Protein AF-A0A7S3NNI2-F1 (afdb_monomer)

Organism: NCBI:txid44058

Sequence (192 aa):
KNKKKRTTYVKIMLIMRTLFALHLLFVGAKGLSIQGRNYHSGRRVFLEKGLTVGALILALPANAETNYKELYRMATFAQKSRRYAPGELRAPADFEQGMDSRFVGRYTDPNHPDGYRTISLSEKQFGNFRQATIKGNDGNGAPDFELPALVFYDQITVDFSAKGGPPNLTGFFSGNAIRWPDGNKWPQVTSS

Structure (mmCIF, N/CA/C/O backbone):
data_AF-A0A7S3NNI2-F1
#
_entry.id   AF-A0A7S3NNI2-F1
#
loop_
_atom_site.group_PDB
_atom_site.id
_atom_site.type_symbol
_atom_site.label_atom_id
_atom_site.label_alt_id
_atom_site.label_comp_id
_atom_site.label_asym_id
_atom_site.label_entity_id
_atom_site.label_seq_id
_atom_site.pdbx_PDB_ins_code
_atom_site.Cartn_x
_atom_site.Cartn_y
_atom_site.Cartn_z
_atom_site.occupancy
_atom_site.B_iso_or_equiv
_atom_site.auth_seq_id
_atom_site.auth_comp_id
_atom_site.auth_asym_id
_atom_site.auth_atom_id
_atom_site.pdbx_PDB_model_num
ATOM 1 N N . LYS A 1 1 ? 18.969 17.806 24.215 1.00 51.25 1 LYS A N 1
ATOM 2 C CA . LYS A 1 1 ? 19.889 18.693 23.442 1.00 51.25 1 LYS A CA 1
ATOM 3 C C . LYS A 1 1 ? 19.623 18.741 21.917 1.00 51.25 1 LYS A C 1
ATOM 5 O O . LYS A 1 1 ? 20.058 19.698 21.290 1.00 51.25 1 LYS A O 1
ATOM 10 N N . ASN A 1 2 ? 18.873 17.796 21.317 1.00 54.31 2 ASN A N 1
ATOM 11 C CA . ASN A 1 2 ? 18.700 17.696 19.849 1.00 54.31 2 ASN A CA 1
ATOM 12 C C . ASN A 1 2 ? 17.540 18.502 19.218 1.00 54.31 2 ASN A C 1
ATOM 14 O O . ASN A 1 2 ? 17.604 18.821 18.034 1.00 54.31 2 ASN A O 1
ATOM 18 N N . LYS A 1 3 ? 16.504 18.895 19.978 1.00 45.16 3 LYS A N 1
ATOM 19 C CA . LYS A 1 3 ? 15.375 19.681 19.429 1.00 45.16 3 LYS A CA 1
ATOM 20 C C . LYS A 1 3 ? 15.775 21.111 19.029 1.00 45.16 3 LYS A C 1
ATOM 22 O O . LYS A 1 3 ? 15.435 21.542 17.936 1.00 45.16 3 LYS A O 1
ATOM 27 N N . LYS A 1 4 ? 16.576 21.807 19.853 1.00 48.62 4 LYS A N 1
ATOM 28 C CA . LYS A 1 4 ? 17.040 23.180 19.556 1.00 48.62 4 LYS A CA 1
ATOM 29 C C . LYS A 1 4 ? 17.898 23.259 18.285 1.00 48.62 4 LYS A C 1
ATOM 31 O O . LYS A 1 4 ? 17.732 24.195 17.516 1.00 48.62 4 LYS A O 1
ATOM 36 N N . LY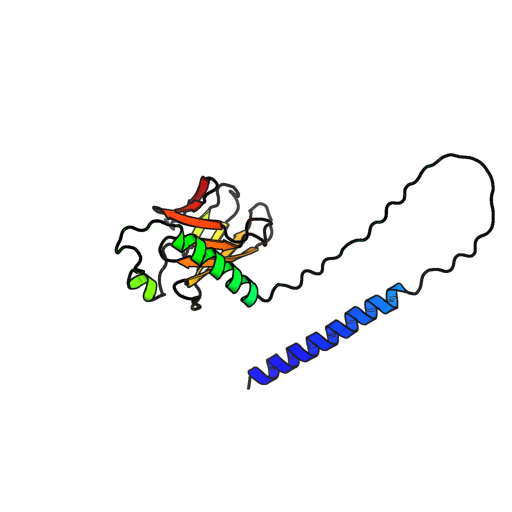S A 1 5 ? 18.755 22.259 18.023 1.00 47.91 5 LYS A N 1
ATOM 37 C CA . LYS A 1 5 ? 19.592 22.224 16.810 1.00 47.91 5 LYS A CA 1
ATOM 38 C C . LYS A 1 5 ? 18.743 22.107 15.538 1.00 47.91 5 LYS A C 1
ATOM 40 O O . LYS A 1 5 ? 18.953 22.882 14.613 1.00 47.91 5 LYS A O 1
ATOM 45 N N . ARG A 1 6 ? 17.733 21.223 15.511 1.00 51.53 6 ARG A N 1
ATOM 46 C CA . ARG A 1 6 ? 16.813 21.093 14.361 1.00 51.53 6 ARG A CA 1
ATOM 47 C C . ARG A 1 6 ? 16.074 22.397 14.050 1.00 51.53 6 ARG A C 1
ATOM 49 O O . ARG A 1 6 ? 16.005 22.780 12.889 1.00 51.53 6 ARG A O 1
ATOM 56 N N . THR A 1 7 ? 15.583 23.111 15.062 1.00 55.09 7 THR A N 1
ATOM 57 C CA . THR A 1 7 ? 14.877 24.388 14.853 1.00 55.09 7 THR A CA 1
ATOM 58 C C . THR A 1 7 ? 15.787 25.462 14.251 1.00 55.09 7 THR A C 1
ATOM 60 O O . THR A 1 7 ? 15.354 26.212 13.378 1.00 55.09 7 THR A O 1
ATOM 63 N N . THR A 1 8 ? 17.054 25.516 14.667 1.00 60.97 8 THR A N 1
ATOM 64 C CA . THR A 1 8 ? 18.035 26.460 14.114 1.00 60.97 8 THR A CA 1
ATOM 65 C C . THR A 1 8 ? 18.378 26.140 12.658 1.00 60.97 8 THR A C 1
ATOM 67 O O . THR A 1 8 ? 18.376 27.046 11.831 1.00 60.97 8 THR A O 1
ATOM 70 N N . TYR A 1 9 ? 18.578 24.863 12.310 1.00 54.19 9 TYR A N 1
ATOM 71 C CA . TYR A 1 9 ? 18.828 24.452 10.921 1.00 54.19 9 TYR A CA 1
ATOM 72 C C . TYR A 1 9 ? 17.647 24.764 9.992 1.00 54.19 9 TYR A C 1
ATOM 74 O O . TYR A 1 9 ? 17.854 25.261 8.888 1.00 54.19 9 TYR A O 1
ATOM 82 N N . VAL A 1 10 ? 16.409 24.547 10.451 1.00 59.84 10 VAL A N 1
ATOM 83 C CA . VAL A 1 10 ? 15.202 24.878 9.673 1.00 59.84 10 VAL A CA 1
ATOM 84 C C . VAL A 1 10 ? 15.091 26.387 9.434 1.00 59.84 10 VAL A C 1
ATOM 86 O O . VAL A 1 10 ? 14.790 26.801 8.317 1.00 59.84 10 VAL A O 1
ATOM 89 N N . LYS A 1 11 ? 15.401 27.221 10.438 1.00 59.41 11 LYS A N 1
ATOM 90 C CA . LYS A 1 11 ? 15.405 28.686 10.280 1.00 59.41 11 LYS A CA 1
ATOM 91 C C . LYS A 1 11 ? 16.501 29.173 9.326 1.00 59.41 11 LYS A C 1
ATOM 93 O O . LYS A 1 11 ? 16.217 30.010 8.477 1.00 59.41 11 LYS A O 1
ATOM 98 N N . ILE A 1 12 ? 17.716 28.626 9.417 1.00 59.03 12 ILE A N 1
ATOM 99 C CA . ILE A 1 12 ? 18.827 28.983 8.517 1.00 59.03 12 ILE A CA 1
ATOM 100 C C . ILE A 1 12 ? 18.503 28.583 7.071 1.00 59.03 12 ILE A C 1
ATOM 102 O O . ILE A 1 12 ? 18.692 29.384 6.160 1.00 59.03 12 ILE A O 1
ATOM 106 N N . MET A 1 13 ? 17.939 27.391 6.849 1.00 60.19 13 MET A N 1
ATOM 107 C CA . MET A 1 13 ? 17.521 26.968 5.508 1.00 60.19 13 MET A CA 1
ATOM 108 C C . MET A 1 13 ? 16.384 27.824 4.936 1.00 60.19 13 MET A C 1
ATOM 110 O O . MET A 1 13 ? 16.338 28.034 3.727 1.00 60.19 13 MET A O 1
ATOM 114 N N . LEU A 1 14 ? 15.479 28.338 5.776 1.00 53.88 14 LEU A N 1
ATOM 115 C CA . LEU A 1 14 ? 14.408 29.235 5.336 1.00 53.88 14 LEU A CA 1
ATOM 116 C C . LEU A 1 14 ? 14.954 30.609 4.910 1.00 53.88 14 LEU A C 1
ATOM 118 O O . LEU A 1 14 ? 14.528 31.137 3.888 1.00 53.88 14 LEU A O 1
ATOM 122 N N . ILE A 1 15 ? 15.941 31.140 5.642 1.00 63.09 15 ILE A N 1
ATOM 123 C CA . ILE A 1 15 ? 16.613 32.412 5.321 1.00 63.09 15 ILE A CA 1
ATOM 124 C C . ILE A 1 15 ? 17.460 32.286 4.044 1.00 63.09 15 ILE A C 1
ATOM 126 O O . ILE A 1 15 ? 17.420 33.160 3.184 1.00 63.09 15 ILE A O 1
ATOM 130 N N . MET A 1 16 ? 18.184 31.178 3.863 1.00 57.47 16 MET A N 1
ATOM 131 C CA . MET A 1 16 ? 18.961 30.950 2.634 1.00 57.47 16 MET A CA 1
ATOM 132 C C . MET A 1 16 ? 18.052 30.794 1.400 1.00 57.47 16 MET A C 1
ATOM 134 O O . MET A 1 16 ? 18.422 31.207 0.303 1.00 57.47 16 MET A O 1
ATOM 138 N N . ARG A 1 17 ? 16.832 30.262 1.574 1.00 55.88 17 ARG A N 1
ATOM 139 C CA . ARG A 1 17 ? 15.829 30.115 0.504 1.00 55.88 17 ARG A CA 1
ATOM 140 C C . ARG A 1 17 ? 15.223 31.441 0.051 1.00 55.88 17 ARG A C 1
ATOM 142 O O . ARG A 1 17 ? 15.063 31.638 -1.152 1.00 55.88 17 ARG A O 1
ATOM 149 N N . THR A 1 18 ? 14.912 32.350 0.974 1.00 55.50 18 THR A N 1
ATOM 150 C CA . THR A 1 18 ? 14.427 33.690 0.608 1.00 55.50 18 THR A CA 1
ATOM 151 C C . THR A 1 18 ? 15.514 34.509 -0.075 1.00 55.50 18 THR A C 1
ATOM 153 O O . THR A 1 18 ? 15.231 35.182 -1.062 1.00 55.50 18 THR A O 1
ATOM 156 N N . LEU A 1 19 ? 16.767 34.392 0.372 1.00 56.59 19 LEU A N 1
ATOM 157 C CA . LEU A 1 19 ? 17.891 35.080 -0.265 1.00 56.59 19 LEU A CA 1
ATOM 158 C C . LEU A 1 19 ? 18.186 34.548 -1.679 1.00 56.59 19 LEU A C 1
ATOM 160 O O . LEU A 1 19 ? 18.455 35.342 -2.577 1.00 56.59 19 LEU A O 1
ATOM 164 N N . PHE A 1 20 ? 18.064 33.238 -1.917 1.00 54.81 20 PHE A N 1
ATOM 165 C CA . PHE A 1 20 ? 18.259 32.651 -3.250 1.00 54.81 20 PHE A CA 1
ATOM 166 C C . PHE A 1 20 ? 17.135 33.019 -4.235 1.00 54.81 20 PHE A C 1
ATOM 168 O O . PHE A 1 20 ? 17.408 33.370 -5.383 1.00 54.81 20 PHE A O 1
ATOM 175 N N . ALA A 1 21 ? 15.875 33.021 -3.784 1.00 51.06 21 ALA A N 1
ATOM 176 C CA . ALA A 1 21 ? 14.743 33.465 -4.602 1.00 51.06 21 ALA A CA 1
ATOM 177 C C . ALA A 1 21 ? 14.835 34.962 -4.957 1.00 51.06 21 ALA A C 1
ATOM 179 O O . ALA A 1 21 ? 14.535 35.353 -6.085 1.00 51.06 21 ALA A O 1
ATOM 180 N N . LEU A 1 22 ? 15.317 35.795 -4.027 1.00 48.53 22 LEU A N 1
ATOM 181 C CA . LEU A 1 22 ? 15.543 37.218 -4.279 1.00 48.53 22 LEU A CA 1
ATOM 182 C C . LEU A 1 22 ? 16.715 37.452 -5.251 1.00 48.53 22 LEU A C 1
ATOM 184 O O . LEU A 1 22 ? 16.651 38.357 -6.080 1.00 48.53 22 LEU A O 1
ATOM 188 N N . HIS A 1 23 ? 17.752 36.608 -5.211 1.00 47.25 23 HIS A N 1
ATOM 189 C CA . HIS A 1 23 ? 18.872 36.672 -6.156 1.00 47.25 23 HIS A CA 1
ATOM 190 C C . HIS A 1 23 ? 18.430 36.372 -7.599 1.00 47.25 23 HIS A C 1
ATOM 192 O O . HIS A 1 23 ? 18.838 37.071 -8.525 1.00 47.25 23 HIS A O 1
ATOM 198 N N . LEU A 1 24 ? 17.525 35.407 -7.797 1.00 46.94 24 LEU A N 1
ATOM 199 C CA . LEU A 1 24 ? 16.970 35.090 -9.120 1.00 46.94 24 LEU A CA 1
ATOM 200 C C . LEU A 1 24 ? 16.090 36.217 -9.687 1.00 46.94 24 LEU A C 1
ATOM 202 O O . LEU A 1 24 ? 16.115 36.458 -10.893 1.00 46.94 24 LEU A O 1
ATOM 206 N N . LEU A 1 25 ? 15.384 36.963 -8.830 1.00 50.94 25 LEU A N 1
ATOM 207 C CA . LEU A 1 25 ? 14.618 38.147 -9.243 1.00 50.94 25 LEU A CA 1
ATOM 208 C C . LEU A 1 25 ? 15.518 39.328 -9.651 1.00 50.94 25 LEU A C 1
ATOM 210 O O . LEU A 1 25 ? 15.141 40.103 -10.526 1.00 50.94 25 LEU A O 1
ATOM 214 N N . PHE A 1 26 ? 16.720 39.451 -9.076 1.00 46.56 26 PHE A N 1
ATOM 215 C CA . PHE A 1 26 ? 17.664 40.526 -9.415 1.00 46.56 26 PHE A CA 1
ATOM 216 C C . PHE A 1 26 ? 18.541 40.229 -10.641 1.00 46.56 26 PHE A C 1
ATOM 218 O O . PHE A 1 26 ? 18.916 41.157 -11.359 1.00 46.56 26 PHE A O 1
ATOM 225 N N . VAL A 1 27 ? 18.854 38.960 -10.923 1.00 52.38 27 VAL A N 1
ATOM 226 C CA . VAL A 1 27 ? 19.663 38.582 -12.100 1.00 52.38 27 VAL A CA 1
ATOM 227 C C . VAL A 1 27 ? 18.847 38.652 -13.405 1.00 52.38 27 VAL A C 1
ATOM 229 O O . VAL A 1 27 ? 19.414 38.912 -14.463 1.00 52.38 27 VAL A O 1
ATOM 232 N N . GLY A 1 28 ? 17.513 38.542 -13.343 1.00 44.72 28 GLY A N 1
ATOM 233 C CA . GLY A 1 28 ? 16.623 38.621 -14.512 1.00 44.72 28 GLY A CA 1
ATOM 234 C C . GLY A 1 28 ? 16.358 40.024 -15.086 1.00 44.72 28 GLY A C 1
ATOM 235 O O . GLY A 1 28 ? 15.709 40.131 -16.121 1.00 44.72 28 GLY A O 1
ATOM 236 N N . ALA A 1 29 ? 16.841 41.103 -14.457 1.00 46.09 29 ALA A N 1
ATOM 237 C CA . ALA A 1 29 ? 16.498 42.479 -14.848 1.00 46.09 29 ALA A CA 1
ATOM 238 C C . ALA A 1 29 ? 17.568 43.216 -15.683 1.00 46.09 29 ALA A C 1
ATOM 240 O O . ALA A 1 29 ? 17.391 44.388 -16.012 1.00 46.09 29 ALA A O 1
ATOM 241 N N . LYS A 1 30 ? 18.683 42.572 -16.052 1.00 49.44 30 LYS A N 1
ATOM 242 C CA . LYS A 1 30 ? 19.739 43.197 -16.871 1.00 49.44 30 LYS A CA 1
ATOM 243 C C . LYS A 1 30 ? 19.779 42.586 -18.265 1.00 49.44 30 LYS A C 1
ATOM 245 O O . LYS A 1 30 ? 20.603 41.723 -18.538 1.00 49.44 30 LYS A O 1
ATOM 250 N N . GLY A 1 31 ? 18.894 43.031 -19.154 1.00 47.28 31 GLY A N 1
ATOM 251 C CA . GLY A 1 31 ? 18.934 42.522 -20.523 1.00 47.28 31 GLY A CA 1
ATOM 252 C C . GLY A 1 31 ? 17.907 43.052 -21.510 1.00 47.28 31 GLY A C 1
ATOM 253 O O . GLY A 1 31 ? 17.501 42.282 -22.365 1.00 47.28 31 GLY A O 1
ATOM 254 N N . LEU A 1 32 ? 17.486 44.319 -21.452 1.00 39.97 32 LEU A N 1
ATOM 255 C CA . LEU A 1 32 ? 16.808 44.937 -22.598 1.00 39.97 32 LEU A CA 1
ATOM 256 C C . LEU A 1 32 ? 17.228 46.402 -22.765 1.00 39.97 32 LEU A C 1
ATOM 258 O O . LEU A 1 32 ? 16.682 47.307 -22.146 1.00 39.97 32 LEU A O 1
ATOM 262 N N . SER A 1 33 ? 18.202 46.623 -23.645 1.00 43.28 33 SER A N 1
ATOM 263 C CA . SER A 1 33 ? 18.374 47.886 -24.359 1.00 43.28 33 SER A CA 1
ATOM 264 C C . SER A 1 33 ? 18.638 47.538 -25.817 1.00 43.28 33 SER A C 1
ATOM 266 O O . SER A 1 33 ? 19.705 47.031 -26.152 1.00 43.28 33 SER A O 1
ATOM 268 N N . ILE A 1 34 ? 17.639 47.746 -26.675 1.00 42.25 34 ILE A N 1
ATOM 269 C CA . ILE A 1 34 ? 17.811 47.732 -28.128 1.00 42.25 34 ILE A CA 1
ATOM 270 C C . ILE A 1 34 ? 17.114 48.985 -28.660 1.00 42.25 34 ILE A C 1
ATOM 272 O O . ILE A 1 34 ? 15.888 49.071 -28.688 1.00 42.25 34 ILE A O 1
ATOM 276 N N . GLN A 1 35 ? 17.923 49.972 -29.052 1.00 36.69 35 GLN A N 1
ATOM 277 C CA . GLN A 1 35 ? 17.507 51.097 -29.886 1.00 36.69 35 GLN A CA 1
ATOM 278 C C . GLN A 1 35 ? 17.098 50.574 -31.268 1.00 36.69 35 GLN A C 1
ATOM 280 O O . GLN A 1 35 ? 17.875 49.896 -31.937 1.00 36.69 35 GLN A O 1
ATOM 285 N N . GLY A 1 36 ? 15.889 50.912 -31.712 1.00 39.78 36 GLY A N 1
ATOM 286 C CA . GLY A 1 36 ? 15.430 50.636 -33.070 1.00 39.78 36 GLY A CA 1
ATOM 287 C C . GLY A 1 36 ? 15.902 51.694 -34.069 1.00 39.78 36 GLY A C 1
ATOM 288 O O . GLY A 1 36 ? 15.876 52.882 -33.759 1.00 39.78 36 GLY A O 1
ATOM 289 N N . ARG A 1 37 ? 16.260 51.265 -35.289 1.00 34.44 37 ARG A N 1
ATOM 290 C CA . ARG A 1 37 ? 16.152 52.066 -36.523 1.00 34.44 37 ARG A CA 1
ATOM 291 C C . ARG A 1 37 ? 15.954 51.171 -37.765 1.00 34.44 37 ARG A C 1
ATOM 293 O O . ARG A 1 37 ? 16.829 50.398 -38.120 1.00 34.44 37 ARG A O 1
ATOM 300 N N . ASN A 1 38 ? 14.785 51.365 -38.385 1.00 35.56 38 ASN A N 1
ATOM 301 C CA . ASN A 1 38 ? 14.424 51.436 -39.815 1.00 35.56 38 ASN A CA 1
ATOM 302 C C . ASN A 1 38 ? 14.697 50.293 -40.830 1.00 35.56 38 ASN A C 1
ATOM 304 O O . ASN A 1 38 ? 15.820 50.057 -41.251 1.00 35.56 38 ASN A O 1
ATOM 308 N N . TYR A 1 39 ? 13.573 49.726 -41.313 1.00 38.78 39 TYR A N 1
ATOM 309 C CA . TYR A 1 39 ? 13.109 49.538 -42.709 1.00 38.78 39 TYR A CA 1
ATOM 310 C C . TYR A 1 39 ? 14.116 49.279 -43.854 1.00 38.78 39 TYR A C 1
ATOM 312 O O . TYR A 1 39 ? 14.805 50.209 -44.262 1.00 38.78 39 TYR A O 1
ATOM 320 N N . HIS A 1 40 ? 14.002 48.113 -44.523 1.00 34.03 40 HIS A N 1
ATOM 321 C CA . HIS A 1 40 ? 13.624 47.984 -45.954 1.00 34.03 40 HIS A CA 1
ATOM 322 C C . HIS A 1 40 ? 13.421 46.517 -46.420 1.00 34.03 40 HIS A C 1
ATOM 324 O O . HIS A 1 40 ? 14.128 45.606 -46.007 1.00 34.03 40 HIS A O 1
ATOM 330 N N . SER A 1 41 ? 12.459 46.355 -47.339 1.00 38.53 41 SER A N 1
ATOM 331 C CA . SER A 1 41 ? 12.233 45.274 -48.324 1.00 38.53 41 SER A CA 1
ATOM 332 C C . SER A 1 41 ? 11.919 43.828 -47.877 1.00 38.53 41 SER A C 1
ATOM 334 O O . SER A 1 41 ? 12.789 43.051 -47.507 1.00 38.53 41 SER A O 1
ATOM 336 N N . GLY A 1 42 ? 10.652 43.443 -48.082 1.00 44.84 42 GLY A N 1
ATOM 337 C CA . GLY A 1 42 ? 10.252 42.285 -48.897 1.00 44.84 42 GLY A CA 1
ATOM 338 C C . GLY A 1 42 ? 10.712 40.870 -48.521 1.00 44.84 42 GLY A C 1
ATOM 339 O O . GLY A 1 42 ? 11.587 40.327 -49.183 1.00 44.84 42 GLY A O 1
ATOM 340 N N . ARG A 1 43 ? 9.989 40.197 -47.612 1.00 35.88 43 ARG A N 1
ATOM 341 C CA . ARG A 1 43 ? 9.539 38.793 -47.773 1.00 35.88 43 ARG A CA 1
ATOM 342 C C . ARG A 1 43 ? 8.615 38.387 -46.621 1.00 35.88 43 ARG A C 1
ATOM 344 O O . ARG A 1 43 ? 8.894 38.672 -45.463 1.00 35.88 43 ARG A O 1
ATOM 351 N N . ARG A 1 44 ? 7.518 37.698 -46.946 1.00 42.59 44 ARG A N 1
ATOM 352 C CA . ARG A 1 44 ? 6.635 37.045 -45.969 1.00 42.59 44 ARG A CA 1
ATOM 353 C C . ARG A 1 44 ? 7.411 35.973 -45.197 1.00 42.59 44 ARG A C 1
ATOM 355 O O . ARG A 1 44 ? 7.840 35.000 -45.806 1.00 42.59 44 ARG A O 1
ATOM 362 N N . VAL A 1 45 ? 7.478 36.109 -43.874 1.00 35.94 45 VAL A N 1
ATOM 363 C CA . VAL A 1 45 ? 7.537 34.988 -42.926 1.00 35.94 45 VAL A CA 1
ATOM 364 C C . VAL A 1 45 ? 6.636 35.375 -41.755 1.00 35.94 45 VAL A C 1
ATOM 366 O O . VAL A 1 45 ? 6.987 36.237 -40.955 1.00 35.94 45 VAL A O 1
ATOM 369 N N . PHE A 1 46 ? 5.440 34.788 -41.690 1.00 36.12 46 PHE A N 1
ATOM 370 C CA . PHE A 1 46 ? 4.643 34.804 -40.466 1.00 36.12 46 PHE A CA 1
ATOM 371 C C . PHE A 1 46 ? 5.369 33.906 -39.464 1.00 36.12 46 PHE A C 1
ATOM 373 O O . PHE A 1 46 ? 5.395 32.689 -39.626 1.00 36.12 46 PHE A O 1
ATOM 380 N N . LEU A 1 47 ? 6.012 34.516 -38.472 1.00 34.69 47 LEU A N 1
ATOM 381 C CA . LEU A 1 47 ? 6.552 33.819 -37.316 1.00 34.69 47 LEU A CA 1
ATOM 382 C C . LEU A 1 47 ? 5.706 34.242 -36.112 1.00 34.69 47 LEU A C 1
ATOM 384 O O . LEU A 1 47 ? 6.004 35.235 -35.449 1.00 34.69 47 LEU A O 1
ATOM 388 N N . GLU A 1 48 ? 4.618 33.517 -35.858 1.00 41.81 48 GLU A N 1
ATOM 389 C CA . GLU A 1 48 ? 3.949 33.579 -34.560 1.00 41.81 48 GLU A CA 1
ATOM 390 C C . GLU A 1 48 ? 4.926 33.051 -33.506 1.00 41.81 48 GLU A C 1
ATOM 392 O O . GLU A 1 48 ? 5.145 31.847 -33.376 1.00 41.81 48 GLU A O 1
ATOM 397 N N . LYS A 1 49 ? 5.561 33.953 -32.754 1.00 39.47 49 LYS A N 1
ATOM 398 C CA . LYS A 1 49 ? 6.245 33.569 -31.519 1.00 39.47 49 LYS A CA 1
ATOM 399 C C . LYS A 1 49 ? 5.226 33.588 -30.393 1.00 39.47 49 LYS A C 1
ATOM 401 O O . LYS A 1 49 ? 4.992 34.610 -29.755 1.00 39.47 49 LYS A O 1
ATOM 406 N N . GLY A 1 50 ? 4.619 32.418 -30.218 1.00 35.06 50 GLY A N 1
ATOM 407 C CA . GLY A 1 50 ? 3.794 32.063 -29.081 1.00 35.06 50 GLY A CA 1
ATOM 408 C C . GLY A 1 50 ? 4.520 32.282 -27.756 1.00 35.06 50 GLY A C 1
ATOM 409 O O . GLY A 1 50 ? 5.714 32.032 -27.594 1.00 35.06 50 GLY A O 1
ATOM 410 N N . LEU A 1 51 ? 3.729 32.779 -26.822 1.00 40.88 51 LEU A N 1
ATOM 411 C CA . LEU A 1 51 ? 4.013 33.034 -25.428 1.00 40.88 51 LEU A CA 1
ATOM 412 C C . LEU A 1 51 ? 4.289 31.708 -24.688 1.00 40.88 51 LEU A C 1
ATOM 414 O O . LEU A 1 51 ? 3.357 31.031 -24.265 1.00 40.88 51 LEU A O 1
ATOM 418 N N . THR A 1 52 ? 5.549 31.316 -24.494 1.00 35.09 52 THR A N 1
ATOM 419 C CA . THR A 1 52 ? 5.904 30.247 -23.544 1.00 35.09 52 THR A CA 1
ATOM 420 C C . THR A 1 52 ? 6.134 30.844 -22.160 1.00 35.09 52 THR A C 1
ATOM 422 O O . THR A 1 52 ? 7.262 31.062 -21.720 1.00 35.09 52 THR A O 1
ATOM 425 N N . VAL A 1 53 ? 5.040 31.094 -21.434 1.00 37.78 53 VAL A N 1
ATOM 426 C CA . VAL A 1 53 ? 5.102 31.190 -19.969 1.00 37.78 53 VAL A CA 1
ATOM 427 C C . VAL A 1 53 ? 5.333 29.773 -19.461 1.00 37.78 53 VAL A C 1
ATOM 429 O O . VAL A 1 53 ? 4.404 28.988 -19.288 1.00 37.78 53 VAL A O 1
ATOM 432 N N . GLY A 1 54 ? 6.606 29.428 -19.278 1.00 36.22 54 GLY A N 1
ATOM 433 C CA . GLY A 1 54 ? 7.010 28.253 -18.524 1.00 36.22 54 GLY A CA 1
ATOM 434 C C . GLY A 1 54 ? 6.529 28.410 -17.088 1.00 36.22 54 GLY A C 1
ATOM 435 O O . GLY A 1 54 ? 7.197 29.035 -16.266 1.00 36.22 54 GLY A O 1
ATOM 436 N N . ALA A 1 55 ? 5.355 27.857 -16.791 1.00 39.34 55 ALA A N 1
ATOM 437 C CA . ALA A 1 55 ? 4.904 27.622 -15.433 1.00 39.34 55 ALA A CA 1
ATOM 438 C C . ALA A 1 55 ? 5.831 26.574 -14.801 1.00 39.34 55 ALA A C 1
ATOM 440 O O . ALA A 1 55 ? 5.554 25.376 -14.809 1.00 39.34 55 ALA A O 1
ATOM 441 N N . LEU A 1 56 ? 6.965 27.028 -14.268 1.00 37.94 56 LEU A N 1
ATOM 442 C CA . LEU A 1 56 ? 7.775 26.250 -13.344 1.00 37.94 56 LEU A CA 1
ATOM 443 C C . LEU A 1 56 ? 6.997 26.170 -12.026 1.00 37.94 56 LEU A C 1
ATOM 445 O O . LEU A 1 56 ? 7.205 26.963 -11.108 1.00 37.94 56 LEU A O 1
ATOM 449 N N . ILE A 1 57 ? 6.050 25.234 -11.954 1.00 38.09 57 ILE A N 1
ATOM 450 C CA . ILE A 1 57 ? 5.421 24.843 -10.696 1.00 38.09 57 ILE A CA 1
ATOM 451 C C . ILE A 1 57 ? 6.520 24.169 -9.874 1.00 38.09 57 ILE A C 1
ATOM 453 O O . ILE A 1 57 ? 6.797 22.981 -10.018 1.00 38.09 57 ILE A O 1
ATOM 457 N N . LEU A 1 58 ? 7.181 24.945 -9.015 1.00 38.12 58 LEU A N 1
ATOM 458 C CA . LEU A 1 58 ? 7.939 24.407 -7.895 1.00 38.12 58 LEU A CA 1
ATOM 459 C C . LEU A 1 58 ? 6.922 23.751 -6.956 1.00 38.12 58 LEU A C 1
ATOM 461 O O . LEU A 1 58 ? 6.408 24.390 -6.039 1.00 38.12 58 LEU A O 1
ATOM 465 N N . ALA A 1 59 ? 6.590 22.487 -7.222 1.00 42.25 59 ALA A N 1
ATOM 466 C CA . ALA A 1 59 ? 5.831 21.656 -6.306 1.00 42.25 59 ALA A CA 1
ATOM 467 C C . ALA A 1 59 ? 6.672 21.494 -5.036 1.00 42.25 59 ALA A C 1
ATOM 469 O O . ALA A 1 59 ? 7.559 20.645 -4.939 1.00 42.25 59 ALA A O 1
ATOM 470 N N . LEU A 1 60 ? 6.436 22.372 -4.063 1.00 41.38 60 LEU A N 1
ATOM 471 C CA . LEU A 1 60 ? 6.847 22.126 -2.692 1.00 41.38 60 LEU A CA 1
ATOM 472 C C . LEU A 1 60 ? 6.244 20.771 -2.301 1.00 41.38 60 LEU A C 1
ATOM 474 O O . LEU A 1 60 ? 5.057 20.564 -2.572 1.00 41.38 60 LEU A O 1
ATOM 478 N N . PRO A 1 61 ? 7.006 19.844 -1.692 1.00 44.03 61 PRO A N 1
ATOM 479 C CA . PRO A 1 61 ? 6.404 18.619 -1.202 1.00 44.03 61 PRO A CA 1
ATOM 480 C C . PRO A 1 61 ? 5.323 19.040 -0.214 1.00 44.03 61 PRO A C 1
ATOM 482 O O . PRO A 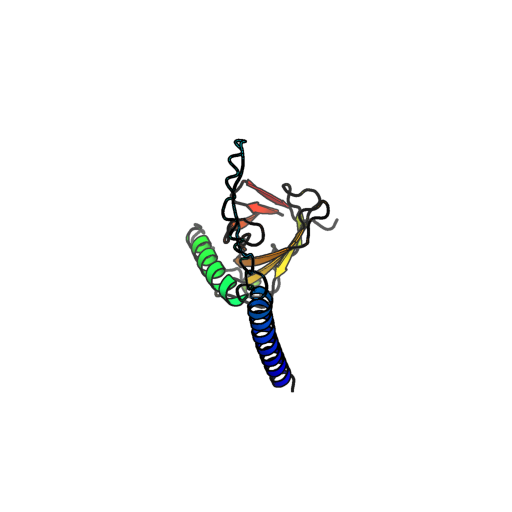1 61 ? 5.625 19.701 0.787 1.00 44.03 61 PRO A O 1
ATOM 485 N N . ALA A 1 62 ? 4.066 18.703 -0.522 1.00 47.28 62 ALA A N 1
ATOM 486 C CA . ALA A 1 62 ? 3.000 18.734 0.460 1.00 47.28 62 ALA A CA 1
ATOM 487 C C . ALA A 1 62 ? 3.580 18.069 1.709 1.00 47.28 62 ALA A C 1
ATOM 489 O O . ALA A 1 62 ? 4.103 16.953 1.644 1.00 47.28 62 ALA A O 1
ATOM 490 N N . ASN A 1 63 ? 3.621 18.809 2.815 1.00 49.66 63 ASN A N 1
ATOM 491 C CA . ASN A 1 63 ? 4.032 18.274 4.101 1.00 49.66 63 ASN A CA 1
ATOM 492 C C . ASN A 1 63 ? 3.363 16.907 4.264 1.00 49.66 63 ASN A C 1
ATOM 494 O O . ASN A 1 63 ? 2.143 16.822 4.190 1.00 49.66 63 ASN A O 1
ATOM 498 N N . ALA A 1 64 ? 4.150 15.844 4.443 1.00 52.41 64 ALA A N 1
ATOM 499 C CA . ALA A 1 64 ? 3.639 14.472 4.421 1.00 52.41 64 ALA A CA 1
ATOM 500 C C . ALA A 1 64 ? 2.399 14.279 5.325 1.00 52.41 64 ALA A C 1
ATOM 502 O O . ALA A 1 64 ? 1.538 13.459 5.036 1.00 52.41 64 ALA A O 1
ATOM 503 N N . GLU A 1 65 ? 2.256 15.087 6.381 1.00 54.19 65 GLU A N 1
ATOM 504 C CA . GLU A 1 65 ? 1.077 15.134 7.249 1.00 54.19 65 GLU A CA 1
ATOM 505 C C . GLU A 1 65 ? -0.234 15.615 6.593 1.00 54.19 65 GLU A C 1
ATOM 507 O O . GLU A 1 65 ? -1.285 15.089 6.960 1.00 54.19 65 GLU A O 1
ATOM 512 N N . THR A 1 66 ? -0.235 16.566 5.646 1.00 55.25 66 THR A N 1
ATOM 513 C CA . THR A 1 66 ? -1.485 16.958 4.952 1.00 55.25 66 THR A CA 1
ATOM 514 C C . THR A 1 66 ? -1.966 15.880 4.000 1.00 55.25 66 THR A C 1
ATOM 516 O O . THR A 1 66 ? -3.174 15.673 3.916 1.00 55.25 66 THR A O 1
ATOM 519 N N . ASN A 1 67 ? -1.045 15.153 3.358 1.00 75.69 67 ASN A N 1
ATOM 520 C CA . ASN A 1 67 ? -1.396 14.055 2.463 1.00 75.69 67 ASN A CA 1
ATOM 521 C C . ASN A 1 67 ? -2.160 12.952 3.230 1.00 75.69 67 ASN A C 1
ATOM 523 O O . ASN A 1 67 ? -3.281 12.595 2.867 1.00 75.69 67 ASN A O 1
ATOM 527 N N . TYR A 1 68 ? -1.652 12.519 4.391 1.00 86.06 68 TYR A N 1
ATOM 528 C CA . TYR A 1 68 ? -2.325 11.470 5.168 1.00 86.06 68 TYR A CA 1
ATOM 529 C C . TYR A 1 68 ? -3.717 11.852 5.689 1.00 86.06 68 TYR A C 1
ATOM 531 O O . TYR A 1 68 ? -4.547 10.964 5.871 1.00 86.06 68 TYR A O 1
ATOM 539 N N . LYS A 1 69 ? -4.008 13.139 5.931 1.00 88.69 69 LYS A N 1
ATOM 540 C CA . LYS A 1 69 ? -5.352 13.566 6.357 1.00 88.69 69 LYS A CA 1
ATOM 541 C C . LYS A 1 69 ? -6.388 13.317 5.260 1.00 88.69 69 LYS A C 1
ATOM 543 O O . LYS A 1 69 ? -7.486 12.846 5.556 1.00 88.69 69 LYS A O 1
ATOM 548 N N . GLU A 1 70 ? -6.039 13.638 4.018 1.00 90.00 70 GLU A N 1
ATOM 549 C CA . GLU A 1 70 ? -6.925 13.416 2.879 1.00 90.00 70 GLU A CA 1
ATOM 550 C C . GLU A 1 70 ? -7.034 11.927 2.554 1.00 90.00 70 GLU A C 1
ATOM 552 O O . GLU A 1 70 ? -8.145 11.402 2.465 1.00 90.00 70 GLU A O 1
ATOM 557 N N . LEU A 1 71 ? -5.905 11.214 2.526 1.00 92.44 71 LEU A N 1
ATOM 558 C CA . LEU A 1 71 ? -5.891 9.763 2.352 1.00 92.44 71 LEU A CA 1
ATOM 559 C C . LEU A 1 71 ? -6.750 9.053 3.413 1.00 92.44 71 LEU A C 1
ATOM 561 O O . LEU A 1 71 ? -7.525 8.162 3.079 1.00 92.44 71 LEU A O 1
ATOM 565 N N . TYR A 1 72 ? -6.695 9.488 4.677 1.00 93.31 72 TYR A N 1
ATOM 566 C CA . TYR A 1 72 ? -7.543 8.968 5.756 1.00 93.31 72 TYR A CA 1
ATOM 567 C C . TYR A 1 72 ? -9.033 9.215 5.516 1.00 93.31 72 TYR A C 1
ATOM 569 O O . TYR A 1 72 ? -9.851 8.312 5.716 1.00 93.31 72 TYR A O 1
ATOM 577 N N . ARG A 1 73 ? -9.405 10.414 5.051 1.00 93.25 73 ARG A N 1
ATOM 578 C CA . ARG A 1 73 ? -10.795 10.741 4.701 1.00 93.25 73 ARG A CA 1
ATOM 579 C C . ARG A 1 73 ? -11.318 9.801 3.615 1.00 93.25 73 ARG A C 1
ATOM 581 O O . ARG A 1 73 ? -12.423 9.271 3.743 1.00 93.25 73 ARG A O 1
ATOM 588 N N . MET A 1 74 ? -10.512 9.565 2.583 1.00 91.19 74 MET A N 1
ATOM 589 C CA . MET A 1 74 ? -10.880 8.707 1.457 1.00 91.19 74 MET A CA 1
ATOM 590 C C . MET A 1 74 ? -10.904 7.224 1.849 1.00 91.19 74 MET A C 1
ATOM 592 O O . MET A 1 74 ? -11.863 6.528 1.522 1.00 91.19 74 MET A O 1
ATOM 596 N N . ALA A 1 75 ? -9.931 6.761 2.636 1.00 91.44 75 ALA A N 1
ATOM 597 C CA . ALA A 1 75 ? -9.894 5.398 3.166 1.00 91.44 75 ALA A CA 1
ATOM 598 C C . ALA A 1 75 ? -11.102 5.106 4.077 1.00 91.44 75 ALA A C 1
ATOM 600 O O . ALA A 1 75 ? -11.723 4.050 3.975 1.00 91.44 75 ALA A O 1
ATOM 601 N N . THR A 1 76 ? -11.508 6.075 4.905 1.00 90.94 76 THR A N 1
ATOM 602 C CA . THR A 1 76 ? -12.717 5.970 5.740 1.00 90.94 76 THR A CA 1
ATOM 603 C C . THR A 1 76 ? -13.982 5.841 4.888 1.00 90.94 76 THR A C 1
ATOM 605 O O . THR A 1 76 ? -14.883 5.068 5.217 1.00 90.94 76 THR A O 1
ATOM 608 N N . PHE A 1 77 ? -14.075 6.596 3.790 1.00 90.06 77 PHE A N 1
ATOM 609 C CA . PHE A 1 77 ? -15.202 6.491 2.863 1.00 90.06 77 PHE A CA 1
ATOM 610 C C . PHE A 1 77 ? -15.240 5.117 2.179 1.00 90.06 77 PHE A C 1
ATOM 612 O O . PHE A 1 77 ? -16.286 4.466 2.187 1.00 90.06 77 PHE A O 1
ATOM 619 N N . ALA A 1 78 ? -14.096 4.643 1.674 1.00 86.50 78 ALA A N 1
ATOM 620 C CA . ALA A 1 78 ? -13.966 3.316 1.074 1.00 86.50 78 ALA A CA 1
ATOM 621 C C . ALA A 1 78 ? -14.384 2.211 2.059 1.00 86.50 78 ALA A C 1
ATOM 623 O O . ALA A 1 78 ? -15.239 1.385 1.731 1.00 86.50 78 ALA A O 1
ATOM 624 N N . GLN A 1 79 ? -13.898 2.270 3.304 1.00 87.00 79 GLN A N 1
ATOM 625 C CA . GLN A 1 79 ? -14.290 1.345 4.367 1.00 87.00 79 GLN A CA 1
ATOM 626 C C . GLN A 1 79 ? -15.809 1.319 4.583 1.00 87.00 79 GLN A C 1
ATOM 628 O O . GLN A 1 79 ? -16.392 0.240 4.634 1.00 87.00 79 GLN A O 1
ATOM 633 N N . LYS A 1 80 ? -16.454 2.488 4.700 1.00 85.50 80 LYS A N 1
ATOM 634 C CA . LYS A 1 80 ? -17.907 2.592 4.933 1.00 85.50 80 LYS A CA 1
ATOM 635 C C . LYS A 1 80 ? -18.742 2.099 3.753 1.00 85.50 80 LYS A C 1
ATOM 637 O O . LYS A 1 80 ? -19.848 1.611 3.957 1.00 85.50 80 LYS A O 1
ATOM 642 N N . SER A 1 81 ? -18.236 2.254 2.530 1.00 82.12 81 SER A N 1
ATOM 643 C CA . SER A 1 81 ? -18.925 1.797 1.319 1.00 82.12 81 SER A CA 1
ATOM 644 C C . SER A 1 81 ? -18.929 0.272 1.176 1.00 82.12 81 SER A C 1
ATOM 646 O O . SER A 1 81 ? -19.803 -0.293 0.515 1.00 82.12 81 SER A O 1
ATOM 648 N N . ARG A 1 82 ? -17.982 -0.413 1.829 1.00 78.62 82 ARG A N 1
ATOM 649 C CA . ARG A 1 82 ? -17.909 -1.868 1.812 1.00 78.62 82 ARG A CA 1
ATOM 650 C C . ARG A 1 82 ? -18.973 -2.474 2.719 1.00 78.62 82 ARG A 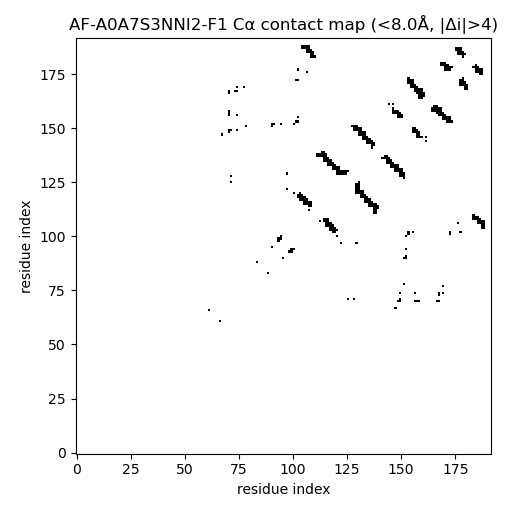C 1
ATOM 652 O O . ARG A 1 82 ? -19.068 -2.157 3.903 1.00 78.62 82 ARG A O 1
ATOM 659 N N . ARG A 1 83 ? -19.741 -3.416 2.170 1.00 71.62 83 ARG A N 1
ATOM 660 C CA . ARG A 1 83 ? -20.689 -4.222 2.942 1.00 71.62 83 ARG A CA 1
ATOM 661 C C . ARG A 1 83 ? -19.958 -5.383 3.602 1.00 71.62 83 ARG A C 1
ATOM 663 O O . ARG A 1 83 ? -19.772 -6.427 2.990 1.00 71.62 83 ARG A O 1
ATOM 670 N N . TYR A 1 84 ? -19.525 -5.166 4.833 1.00 67.38 84 TYR A N 1
ATOM 671 C CA . TYR A 1 84 ? -19.111 -6.241 5.728 1.00 67.38 84 TYR A CA 1
ATOM 672 C C . TYR A 1 84 ? -20.343 -6.947 6.299 1.00 67.38 84 TYR A C 1
ATOM 674 O O . TYR A 1 84 ? -21.373 -6.298 6.520 1.00 67.38 84 TYR A O 1
ATOM 682 N N . ALA A 1 85 ? -20.255 -8.256 6.544 1.00 67.44 85 ALA A N 1
ATOM 683 C CA . ALA A 1 85 ? -21.318 -8.952 7.258 1.00 67.44 85 ALA A CA 1
ATOM 684 C C . ALA A 1 85 ? -21.464 -8.359 8.677 1.00 67.44 85 ALA A C 1
ATOM 686 O O . ALA A 1 85 ? -20.473 -7.914 9.273 1.00 67.44 85 ALA A O 1
ATOM 687 N N . PRO A 1 86 ? -22.680 -8.323 9.253 1.00 61.47 86 PRO A N 1
ATOM 688 C CA . PRO A 1 86 ? -22.860 -7.916 10.643 1.00 61.47 86 PRO A CA 1
ATOM 689 C C . PRO A 1 86 ? -21.915 -8.700 11.570 1.00 61.47 86 PRO A C 1
ATOM 691 O O . PRO A 1 86 ? -21.953 -9.925 11.603 1.00 61.47 86 PRO A O 1
ATOM 694 N N . GLY A 1 87 ? -21.046 -7.992 12.302 1.00 63.59 87 GLY A N 1
ATOM 695 C CA . GLY A 1 87 ? -20.036 -8.585 13.194 1.00 63.59 87 GLY A CA 1
ATOM 696 C C . GLY A 1 87 ? -18.615 -8.703 12.619 1.00 63.59 87 GLY A C 1
ATOM 697 O O . GLY A 1 87 ? -17.673 -8.836 13.393 1.00 63.59 87 GLY A O 1
ATOM 698 N N . GLU A 1 88 ? -18.432 -8.553 11.305 1.00 65.50 88 GLU A N 1
ATOM 699 C CA . GLU A 1 88 ? -17.127 -8.650 10.620 1.00 65.50 88 GLU A CA 1
ATOM 700 C C . GLU A 1 88 ? -16.316 -7.336 10.672 1.00 65.50 88 GLU A C 1
ATOM 702 O O . GLU A 1 88 ? -15.126 -7.304 10.386 1.00 65.50 88 GLU A O 1
ATOM 707 N N . LEU A 1 89 ? -16.946 -6.230 11.089 1.00 61.16 89 LEU A N 1
ATOM 708 C CA . LEU A 1 89 ? -16.315 -4.904 11.191 1.00 61.16 89 LEU A CA 1
ATOM 709 C C . LEU A 1 89 ? -15.319 -4.754 12.348 1.00 61.16 89 LEU A C 1
ATOM 711 O O . LEU A 1 89 ? -14.646 -3.725 12.436 1.00 61.16 89 LEU A O 1
ATOM 715 N N . ARG A 1 90 ? -15.244 -5.726 13.263 1.00 58.59 90 ARG A N 1
ATOM 716 C CA . ARG A 1 90 ? -14.214 -5.703 14.300 1.00 58.59 90 ARG A CA 1
ATOM 717 C C . ARG A 1 90 ? -12.905 -6.109 13.643 1.00 58.59 90 ARG A C 1
ATOM 719 O O . ARG A 1 90 ? -12.793 -7.227 13.151 1.00 58.59 90 ARG A O 1
ATOM 726 N N . ALA A 1 91 ? -11.930 -5.200 13.644 1.00 55.78 91 ALA A N 1
ATOM 727 C CA . ALA A 1 91 ? -10.553 -5.583 13.382 1.00 55.78 91 ALA A CA 1
ATOM 728 C C . ALA A 1 91 ? -10.239 -6.799 14.272 1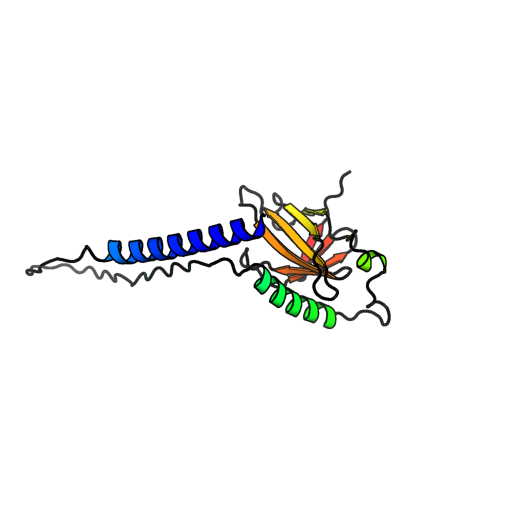.00 55.78 91 ALA A C 1
ATOM 730 O O . ALA A 1 91 ? -10.534 -6.744 15.472 1.00 55.78 91 ALA A O 1
ATOM 731 N N . PRO A 1 92 ? -9.747 -7.921 13.722 1.00 57.09 92 PRO A N 1
ATOM 732 C CA . PRO A 1 92 ? -9.371 -9.035 14.573 1.00 57.09 92 PRO A CA 1
ATOM 733 C C . PRO A 1 92 ? -8.282 -8.562 15.548 1.00 57.09 92 PRO A C 1
ATOM 735 O O . PRO A 1 92 ? -7.543 -7.613 15.274 1.00 57.09 92 PRO A O 1
ATOM 738 N N . ALA A 1 93 ? -8.256 -9.146 16.747 1.00 55.81 93 ALA A N 1
ATOM 739 C CA . ALA A 1 93 ? -7.439 -8.642 17.853 1.00 55.81 93 ALA A CA 1
ATOM 740 C C . ALA A 1 93 ? -5.932 -8.594 17.519 1.00 55.81 93 ALA A C 1
ATOM 742 O O . ALA A 1 93 ? -5.197 -7.801 18.098 1.00 55.81 93 ALA A O 1
ATOM 743 N N . ASP A 1 94 ? -5.484 -9.412 16.569 1.00 53.22 94 ASP A N 1
ATOM 744 C CA . ASP A 1 94 ? -4.139 -9.428 15.986 1.00 53.22 94 ASP A CA 1
ATOM 745 C C . ASP A 1 94 ? -3.840 -8.183 15.123 1.00 53.22 94 ASP A C 1
ATOM 747 O O . ASP A 1 94 ? -2.743 -7.629 15.207 1.00 53.22 94 ASP A O 1
ATOM 751 N N . PHE A 1 95 ? -4.822 -7.672 14.370 1.00 56.22 95 PHE A N 1
ATOM 752 C CA . PHE A 1 95 ? -4.716 -6.399 13.648 1.00 56.22 95 PHE A CA 1
ATOM 753 C C . PHE A 1 95 ? -4.571 -5.219 14.618 1.00 56.22 95 PHE A C 1
ATOM 755 O O . PHE A 1 95 ? -3.780 -4.305 14.376 1.00 56.22 95 PHE A O 1
ATOM 762 N N . GLU A 1 96 ? -5.289 -5.254 15.744 1.00 53.28 96 GLU A N 1
ATOM 763 C CA . GLU A 1 96 ? -5.160 -4.238 16.798 1.00 53.28 96 GLU A CA 1
ATOM 764 C C . GLU A 1 96 ? -3.811 -4.306 17.531 1.00 53.28 96 GLU A C 1
ATOM 766 O O . GLU A 1 96 ? -3.305 -3.278 17.980 1.00 53.28 96 GLU A O 1
ATOM 771 N N . GLN A 1 97 ? -3.176 -5.482 17.582 1.00 52.56 97 GLN A N 1
ATOM 772 C CA . GLN A 1 97 ? -1.842 -5.662 18.169 1.00 52.56 97 GLN A CA 1
ATOM 773 C C . GLN A 1 97 ? -0.698 -5.164 17.267 1.00 52.56 97 GLN A C 1
ATOM 775 O O . GLN A 1 97 ? 0.448 -5.101 17.709 1.00 52.56 97 GLN A O 1
ATOM 780 N N . GLY A 1 98 ? -0.991 -4.730 16.034 1.00 54.78 98 GLY A N 1
ATOM 781 C CA . GLY A 1 98 ? -0.149 -3.792 15.286 1.00 54.78 98 GLY A CA 1
ATOM 782 C C . GLY A 1 98 ? 1.218 -4.305 14.816 1.00 54.78 98 GLY A C 1
ATOM 783 O O . GLY A 1 98 ? 2.049 -3.475 14.429 1.00 54.78 98 GLY A O 1
ATOM 784 N N . MET A 1 99 ? 1.448 -5.620 14.824 1.00 55.59 99 MET A N 1
ATOM 785 C CA . MET A 1 99 ? 2.746 -6.221 14.481 1.00 55.59 99 MET A CA 1
ATOM 786 C C . MET A 1 99 ? 2.743 -7.042 13.187 1.00 55.59 99 MET A C 1
ATOM 788 O O . MET A 1 99 ? 3.812 -7.229 12.615 1.00 55.59 99 MET A O 1
ATOM 792 N N . ASP A 1 100 ? 1.582 -7.468 12.682 1.00 70.31 100 ASP A N 1
ATOM 793 C CA . ASP A 1 100 ? 1.509 -8.241 11.440 1.00 70.31 100 ASP A CA 1
ATOM 794 C C . ASP A 1 100 ? 0.355 -7.767 10.545 1.00 70.31 100 ASP A C 1
ATOM 796 O O . ASP A 1 100 ? -0.738 -7.429 11.001 1.00 70.31 100 ASP A O 1
ATOM 800 N N . SER A 1 101 ? 0.618 -7.697 9.246 1.00 84.31 101 SER A N 1
ATOM 801 C CA . SER A 1 101 ? -0.395 -7.486 8.221 1.00 84.31 101 SER A CA 1
ATOM 802 C C . SER A 1 101 ? -0.026 -8.331 7.027 1.00 84.31 101 SER A C 1
ATOM 804 O O . SER A 1 101 ? 1.083 -8.230 6.509 1.00 84.31 101 SER A O 1
ATOM 806 N N . ARG A 1 102 ? -1.019 -9.056 6.511 1.00 89.69 102 ARG A N 1
ATOM 807 C CA . ARG A 1 102 ? -0.928 -9.811 5.254 1.00 89.69 102 ARG A CA 1
ATOM 808 C C . ARG A 1 102 ? -0.406 -8.979 4.078 1.00 89.69 102 ARG A C 1
ATOM 810 O O . ARG A 1 102 ? 0.140 -9.535 3.138 1.00 89.69 102 ARG A O 1
ATOM 817 N N . PHE A 1 103 ? -0.545 -7.651 4.136 1.00 93.88 103 PHE A N 1
ATOM 818 C CA . PHE A 1 103 ? -0.013 -6.755 3.117 1.00 93.88 103 PHE A CA 1
ATOM 819 C C . PHE A 1 103 ? 1.508 -6.582 3.169 1.00 93.88 103 PHE A C 1
ATOM 821 O O . PHE A 1 103 ? 2.078 -6.201 2.152 1.00 93.88 103 PHE A O 1
ATOM 828 N N . VAL A 1 104 ? 2.185 -6.830 4.292 1.00 93.69 104 VAL A N 1
ATOM 829 C CA . VAL A 1 104 ? 3.642 -6.652 4.388 1.00 93.69 104 VAL A CA 1
ATOM 830 C C . VAL A 1 104 ? 4.352 -7.660 3.495 1.00 93.69 104 VAL A C 1
ATOM 832 O O . VAL A 1 104 ? 4.093 -8.858 3.548 1.00 93.69 104 VAL A O 1
ATOM 835 N N . GLY A 1 105 ? 5.276 -7.172 2.672 1.00 94.62 105 GLY A N 1
ATOM 836 C CA . GLY A 1 105 ? 6.080 -8.026 1.807 1.00 94.62 105 GLY A CA 1
ATOM 837 C C . GLY A 1 105 ? 6.375 -7.408 0.452 1.00 94.62 105 GLY A C 1
ATOM 838 O O . GLY A 1 105 ? 6.087 -6.236 0.192 1.00 94.62 105 GLY A O 1
ATOM 839 N N . ARG A 1 106 ? 6.985 -8.219 -0.411 1.00 96.81 106 ARG A N 1
ATOM 840 C CA . ARG A 1 106 ? 7.313 -7.862 -1.790 1.00 96.81 106 ARG A CA 1
ATOM 841 C C . ARG A 1 106 ? 6.252 -8.415 -2.733 1.00 96.81 106 ARG A C 1
ATOM 843 O O . ARG A 1 106 ? 5.768 -9.520 -2.528 1.00 96.81 106 ARG A O 1
ATOM 850 N N . TYR A 1 107 ? 5.932 -7.666 -3.776 1.00 97.56 107 TYR A N 1
ATOM 851 C CA . TYR A 1 107 ? 4.946 -8.004 -4.791 1.00 97.56 107 TYR A CA 1
ATOM 852 C C . TYR A 1 107 ? 5.497 -7.706 -6.179 1.00 97.56 107 TYR A C 1
ATOM 854 O O . TYR A 1 107 ? 6.319 -6.797 -6.357 1.00 97.56 107 TYR A O 1
ATOM 862 N N . THR A 1 108 ? 4.997 -8.455 -7.153 1.00 97.00 108 THR A N 1
ATOM 863 C CA . THR A 1 108 ? 5.138 -8.117 -8.572 1.00 97.00 108 THR A CA 1
ATOM 864 C C . THR A 1 108 ? 3.901 -7.362 -9.038 1.00 97.00 108 THR A C 1
ATOM 866 O O . THR A 1 108 ? 2.815 -7.526 -8.486 1.00 97.00 108 THR A O 1
ATOM 869 N N . ASP A 1 109 ? 4.073 -6.504 -10.034 1.00 96.56 109 ASP A N 1
ATOM 870 C CA . ASP A 1 109 ? 2.992 -5.779 -10.692 1.00 96.56 109 ASP A CA 1
ATOM 871 C C . ASP A 1 109 ? 3.007 -6.209 -12.162 1.00 96.56 109 ASP A C 1
ATOM 873 O O . ASP A 1 109 ? 3.954 -5.861 -12.859 1.00 96.56 109 ASP A O 1
ATOM 877 N N . PRO A 1 110 ? 2.029 -6.986 -12.656 1.00 96.25 110 PRO A N 1
ATOM 878 C CA . PRO A 1 110 ? 2.014 -7.456 -14.041 1.00 96.25 110 PRO A CA 1
ATOM 879 C C . PRO A 1 110 ? 2.081 -6.342 -15.092 1.00 96.25 110 PRO A C 1
ATOM 881 O O . PRO A 1 110 ? 2.573 -6.578 -16.192 1.00 96.25 110 PRO A O 1
ATOM 884 N N . ASN A 1 111 ? 1.640 -5.124 -14.756 1.00 95.62 111 ASN A N 1
ATOM 885 C CA . ASN A 1 111 ? 1.773 -3.962 -15.639 1.00 95.62 111 ASN A CA 1
ATOM 886 C C . ASN A 1 111 ? 3.211 -3.408 -15.684 1.00 95.62 111 ASN A C 1
ATOM 888 O O . ASN A 1 111 ? 3.541 -2.614 -16.560 1.00 95.62 111 ASN A O 1
ATOM 892 N N . HIS A 1 112 ? 4.070 -3.838 -14.759 1.00 94.75 112 HIS A N 1
ATOM 893 C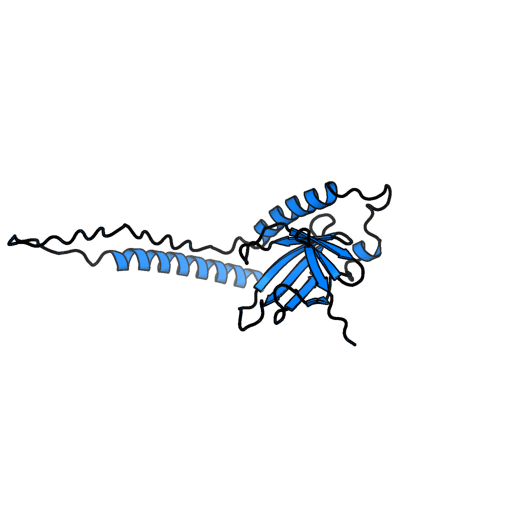 CA . HIS A 1 112 ? 5.489 -3.505 -14.666 1.00 94.75 112 HIS A CA 1
ATOM 894 C C . HIS A 1 112 ? 6.314 -4.781 -14.399 1.00 94.75 112 HIS A C 1
ATOM 896 O O . HIS A 1 112 ? 6.780 -4.977 -13.273 1.00 94.75 112 HIS A O 1
ATOM 902 N N . PRO A 1 113 ? 6.503 -5.656 -15.412 1.00 94.44 113 PRO A N 1
ATOM 903 C CA . PRO A 1 113 ? 7.084 -6.994 -15.236 1.00 94.44 113 PRO A CA 1
ATOM 904 C C . PRO A 1 113 ? 8.484 -7.010 -14.610 1.00 94.44 113 PRO A C 1
ATOM 906 O O . PRO A 1 113 ? 8.787 -7.890 -13.810 1.00 94.44 113 PRO A O 1
ATOM 909 N N . ASP A 1 114 ? 9.310 -6.010 -14.931 1.00 94.94 114 ASP A N 1
ATOM 910 C CA . ASP A 1 114 ? 10.671 -5.860 -14.393 1.00 94.94 114 ASP A CA 1
ATOM 911 C C . ASP A 1 114 ? 10.717 -4.996 -13.117 1.00 94.94 114 ASP A C 1
ATOM 913 O O . ASP A 1 114 ? 11.789 -4.661 -12.604 1.00 94.94 114 ASP A O 1
ATOM 917 N N . GLY A 1 115 ? 9.549 -4.564 -12.640 1.00 95.88 115 GLY A N 1
ATOM 918 C CA . GLY A 1 115 ? 9.382 -3.701 -11.483 1.00 95.88 115 GLY A CA 1
ATOM 919 C C . GLY A 1 115 ? 9.125 -4.465 -10.189 1.00 95.88 115 GLY A C 1
ATOM 920 O O . GLY A 1 115 ? 8.971 -5.687 -10.149 1.00 95.88 115 GLY A O 1
ATOM 921 N N . TYR A 1 116 ? 9.038 -3.723 -9.088 1.00 96.75 116 TYR A N 1
ATOM 922 C CA . TYR A 1 116 ? 8.632 -4.285 -7.803 1.00 96.75 116 TYR A CA 1
ATOM 923 C C . TYR A 1 116 ? 7.800 -3.336 -6.962 1.00 96.75 116 TYR A C 1
ATOM 925 O O . TYR A 1 116 ? 7.818 -2.117 -7.147 1.00 96.75 116 TYR A O 1
ATOM 933 N N . ARG A 1 117 ? 7.105 -3.910 -5.979 1.00 98.06 117 ARG A N 1
ATOM 934 C CA . ARG A 1 117 ? 6.434 -3.186 -4.899 1.00 98.06 117 ARG A CA 1
ATOM 935 C C . ARG A 1 117 ? 6.812 -3.844 -3.577 1.00 98.06 117 ARG A C 1
ATOM 937 O O . ARG A 1 117 ? 6.692 -5.054 -3.441 1.00 98.06 117 ARG A O 1
ATOM 944 N N . THR A 1 118 ? 7.264 -3.074 -2.604 1.00 97.81 118 THR A N 1
ATOM 945 C CA . THR A 1 118 ? 7.548 -3.534 -1.244 1.00 97.81 118 THR A CA 1
ATOM 946 C C . THR A 1 118 ? 6.689 -2.726 -0.293 1.00 97.81 118 THR A C 1
ATOM 948 O O . THR A 1 118 ? 6.819 -1.504 -0.233 1.00 97.81 118 THR A O 1
ATOM 951 N N . ILE A 1 119 ? 5.816 -3.407 0.440 1.00 97.31 119 ILE A N 1
ATOM 952 C CA . ILE A 1 119 ? 4.904 -2.795 1.399 1.00 97.31 119 ILE A CA 1
ATOM 953 C C . ILE A 1 119 ? 5.451 -3.011 2.806 1.00 97.31 119 ILE A C 1
ATOM 955 O O . ILE A 1 119 ? 5.754 -4.138 3.201 1.00 97.31 119 ILE A O 1
ATOM 959 N N . SER A 1 120 ? 5.546 -1.927 3.569 1.00 94.62 120 SER A N 1
ATOM 960 C CA . SER A 1 120 ? 5.952 -1.930 4.977 1.00 94.62 120 SER A CA 1
ATOM 961 C C . SER A 1 120 ? 4.963 -1.138 5.824 1.00 94.62 120 SER A C 1
ATOM 963 O O . SER A 1 120 ? 4.481 -0.093 5.385 1.00 94.62 120 SER A O 1
ATOM 965 N N . LEU A 1 121 ? 4.701 -1.592 7.049 1.00 92.31 121 LEU A N 1
ATOM 966 C CA . LEU A 1 121 ? 3.938 -0.827 8.036 1.00 92.31 121 LEU A CA 1
ATOM 967 C C . LEU A 1 121 ? 4.848 0.102 8.845 1.00 92.31 121 LEU A C 1
ATOM 969 O O . LEU A 1 121 ? 6.035 -0.161 9.021 1.00 92.31 121 LEU A O 1
ATOM 973 N N . SER A 1 122 ? 4.261 1.162 9.391 1.00 88.94 122 SER A N 1
ATOM 974 C CA . SER A 1 122 ? 4.877 1.986 10.435 1.00 88.94 122 SER A CA 1
ATOM 975 C C . SER A 1 122 ? 4.089 1.884 11.738 1.00 88.94 122 SER A C 1
ATOM 977 O O . SER A 1 122 ? 2.940 1.454 11.732 1.00 88.94 122 SER A O 1
ATOM 979 N N . GLU A 1 123 ? 4.657 2.362 12.846 1.00 84.69 123 GLU A N 1
ATOM 980 C CA . GLU A 1 123 ? 3.968 2.421 14.144 1.00 84.69 123 GLU A CA 1
ATOM 981 C C . GLU A 1 123 ? 2.816 3.437 14.211 1.00 84.69 123 GLU A C 1
ATOM 983 O O . GLU A 1 123 ? 2.056 3.463 15.180 1.00 84.69 123 GLU A O 1
ATOM 988 N N . LYS A 1 124 ? 2.653 4.276 13.186 1.00 88.44 124 LYS A N 1
ATOM 989 C CA . LYS A 1 124 ? 1.646 5.333 13.175 1.00 88.44 124 LYS A CA 1
ATOM 990 C C . LYS A 1 124 ? 0.270 4.794 12.778 1.00 88.44 124 LYS A C 1
ATOM 992 O O . LYS A 1 124 ? 0.132 4.004 11.844 1.00 88.44 124 LYS A O 1
ATOM 997 N N . GLN A 1 125 ? -0.757 5.249 13.488 1.00 87.31 125 GLN A N 1
ATOM 998 C CA . GLN A 1 125 ? -2.161 4.948 13.211 1.00 87.31 125 GLN A CA 1
ATOM 999 C C . GLN A 1 125 ? -2.945 6.228 12.920 1.00 87.31 125 GLN A C 1
ATOM 1001 O O . GLN A 1 125 ? -2.595 7.315 13.385 1.00 87.31 125 GLN A O 1
ATOM 1006 N N . PHE A 1 126 ? -4.022 6.073 12.158 1.00 86.56 126 PHE A N 1
ATOM 1007 C CA . PHE A 1 126 ? -5.007 7.105 11.866 1.00 86.56 126 PHE A CA 1
ATOM 1008 C C . PHE A 1 126 ? -6.391 6.496 12.086 1.00 86.56 126 PHE A C 1
ATOM 1010 O O . PHE A 1 126 ? -6.871 5.736 11.250 1.00 86.56 126 PHE A O 1
ATOM 1017 N N . GLY A 1 127 ? -7.009 6.766 13.239 1.00 87.12 127 GLY A N 1
ATOM 1018 C CA . GLY A 1 127 ? -8.213 6.041 13.651 1.00 87.12 127 GLY A CA 1
ATOM 1019 C C . GLY A 1 127 ? -7.943 4.534 13.722 1.00 87.12 127 GLY A C 1
ATOM 1020 O O . GLY A 1 127 ? -6.985 4.102 14.352 1.00 87.12 127 GLY A O 1
ATOM 1021 N N . ASN A 1 128 ? -8.758 3.752 13.024 1.00 84.88 128 ASN A N 1
ATOM 1022 C CA . ASN A 1 128 ? -8.626 2.301 12.863 1.00 84.88 128 ASN A CA 1
ATOM 1023 C C . ASN A 1 128 ? -7.661 1.877 11.738 1.00 84.88 128 ASN A C 1
ATOM 1025 O O . ASN A 1 128 ? -7.522 0.684 11.477 1.00 84.88 128 ASN A O 1
ATOM 1029 N N . PHE A 1 129 ? -7.018 2.819 11.043 1.00 89.31 129 PHE A N 1
ATOM 1030 C CA . PHE A 1 129 ? -6.091 2.516 9.956 1.00 89.31 129 PHE A CA 1
ATOM 1031 C C . PHE A 1 129 ? -4.647 2.497 10.448 1.00 89.31 129 PHE A C 1
ATOM 1033 O O . PHE A 1 129 ? -4.215 3.360 11.219 1.00 89.31 129 PHE A O 1
ATOM 1040 N N . ARG A 1 130 ? -3.863 1.558 9.920 1.00 90.44 130 ARG A N 1
ATOM 1041 C CA . ARG A 1 130 ? -2.410 1.512 10.091 1.00 90.44 130 ARG A CA 1
ATOM 1042 C C . ARG A 1 130 ? -1.734 2.210 8.919 1.00 90.44 130 ARG A C 1
ATOM 1044 O O . ARG A 1 130 ? -2.064 1.939 7.766 1.00 90.44 130 ARG A O 1
ATOM 1051 N N . GLN A 1 131 ? -0.774 3.085 9.202 1.00 93.31 131 GLN A N 1
ATOM 1052 C CA . GLN A 1 131 ? 0.027 3.692 8.147 1.00 93.31 131 GLN A CA 1
ATOM 1053 C C . GLN A 1 131 ? 0.966 2.658 7.527 1.00 93.31 131 GLN A C 1
ATOM 1055 O O . GLN A 1 131 ? 1.713 1.977 8.236 1.00 93.31 131 GLN A O 1
ATOM 1060 N N . ALA A 1 132 ? 0.960 2.613 6.201 1.00 94.38 132 ALA A N 1
ATOM 1061 C CA . ALA A 1 132 ? 1.844 1.811 5.382 1.00 94.38 132 ALA A CA 1
ATOM 1062 C C . ALA A 1 132 ? 2.554 2.681 4.338 1.00 94.38 132 ALA A C 1
ATOM 1064 O O . ALA A 1 132 ? 2.115 3.782 4.001 1.00 94.38 132 ALA A O 1
ATOM 1065 N N . THR A 1 133 ? 3.650 2.150 3.819 1.00 96.00 133 THR A N 1
ATOM 1066 C CA . THR A 1 133 ? 4.442 2.743 2.747 1.00 96.00 133 THR A CA 1
ATOM 1067 C C . THR A 1 133 ? 4.671 1.686 1.680 1.00 96.00 133 THR A C 1
ATOM 1069 O O . THR A 1 133 ? 5.003 0.546 2.012 1.00 96.00 133 THR A O 1
ATOM 1072 N N . ILE A 1 134 ? 4.541 2.072 0.410 1.00 97.75 134 ILE A N 1
ATOM 1073 C CA . ILE A 1 134 ? 4.906 1.233 -0.732 1.00 97.75 134 ILE A CA 1
ATOM 1074 C C . ILE A 1 134 ? 6.140 1.826 -1.396 1.00 97.75 134 ILE A C 1
ATOM 1076 O O . ILE A 1 134 ? 6.067 2.907 -1.971 1.00 97.75 134 ILE A O 1
ATOM 1080 N N . LYS A 1 135 ? 7.260 1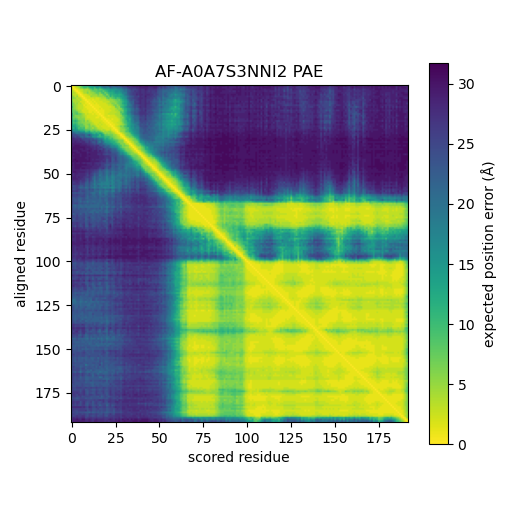.109 -1.347 1.00 97.62 135 LYS A N 1
ATOM 1081 C CA . LYS A 1 135 ? 8.450 1.421 -2.147 1.00 97.62 135 LYS A CA 1
ATOM 1082 C C . LYS A 1 135 ? 8.447 0.583 -3.410 1.00 97.62 135 LYS A C 1
ATOM 1084 O O . LYS A 1 135 ? 8.170 -0.611 -3.338 1.00 97.62 135 LYS A O 1
ATOM 1089 N N . GLY A 1 136 ? 8.774 1.162 -4.552 1.00 96.62 136 GLY A N 1
ATOM 1090 C CA . GLY A 1 136 ? 8.776 0.411 -5.801 1.00 96.62 136 GLY A CA 1
ATOM 1091 C C . GLY A 1 136 ? 9.553 1.084 -6.910 1.00 96.62 136 GLY A C 1
ATOM 1092 O O . GLY A 1 136 ? 9.971 2.227 -6.772 1.00 96.62 136 GLY A O 1
ATOM 1093 N N . ASN A 1 137 ? 9.700 0.366 -8.015 1.00 96.44 137 ASN A N 1
ATOM 1094 C CA . ASN A 1 137 ? 10.174 0.891 -9.289 1.00 96.44 137 ASN A CA 1
ATOM 1095 C C . ASN A 1 137 ? 9.365 0.260 -10.431 1.00 96.44 137 ASN A C 1
ATOM 1097 O O . ASN A 1 137 ? 8.757 -0.798 -10.267 1.00 96.44 137 ASN A O 1
ATOM 1101 N N . ASP A 1 138 ? 9.359 0.888 -11.598 1.00 95.94 138 ASP A N 1
ATOM 1102 C CA . ASP A 1 138 ? 8.596 0.402 -12.759 1.00 95.94 138 ASP A CA 1
ATOM 1103 C C . ASP A 1 138 ? 9.395 -0.498 -13.704 1.00 95.94 138 ASP A C 1
ATOM 1105 O O . ASP A 1 138 ? 8.942 -0.795 -14.808 1.00 95.94 138 ASP A O 1
ATOM 1109 N N . GLY A 1 139 ? 10.560 -0.963 -13.246 1.00 94.25 139 GLY A N 1
ATOM 1110 C CA . GLY A 1 139 ? 11.495 -1.731 -14.055 1.00 94.25 139 GLY A CA 1
ATOM 1111 C C . GLY A 1 139 ? 12.238 -0.864 -15.069 1.00 94.25 139 GLY A C 1
ATOM 1112 O O . GLY A 1 139 ? 12.098 0.357 -15.082 1.00 94.25 139 GLY A O 1
ATOM 1113 N N . ASN A 1 140 ? 13.062 -1.489 -15.912 1.00 92.50 140 ASN A N 1
ATOM 1114 C CA . ASN A 1 140 ? 13.686 -0.847 -17.080 1.00 92.50 140 ASN A CA 1
ATOM 1115 C C . ASN A 1 140 ? 14.427 0.477 -16.792 1.00 92.50 140 ASN A C 1
ATOM 1117 O O . ASN A 1 140 ? 14.392 1.414 -17.586 1.00 92.50 140 ASN A O 1
ATOM 1121 N N . GLY A 1 141 ? 15.100 0.564 -15.639 1.00 90.06 141 GLY A N 1
ATOM 1122 C CA . GLY A 1 141 ? 15.851 1.757 -15.230 1.00 90.06 141 GLY A CA 1
ATOM 1123 C C . GLY A 1 141 ? 14.989 2.929 -14.743 1.00 90.06 141 GLY A C 1
ATOM 1124 O O . GLY A 1 141 ? 15.522 4.015 -14.519 1.00 90.06 141 GLY A O 1
ATOM 1125 N N . ALA A 1 142 ? 13.679 2.730 -14.562 1.00 93.00 142 ALA A N 1
ATOM 1126 C CA . ALA A 1 142 ? 12.800 3.724 -13.961 1.00 93.00 142 ALA A CA 1
ATOM 1127 C C . ALA A 1 142 ? 13.242 4.060 -12.523 1.00 93.00 142 ALA A C 1
ATOM 1129 O O . ALA A 1 142 ? 13.706 3.169 -11.802 1.00 93.00 142 ALA A O 1
ATOM 1130 N N . PRO A 1 143 ? 13.084 5.324 -12.086 1.00 93.88 143 PRO A N 1
ATOM 1131 C CA . PRO A 1 143 ? 13.448 5.731 -10.738 1.00 93.88 143 PRO A CA 1
ATOM 1132 C C . PRO A 1 143 ? 12.581 5.038 -9.685 1.00 93.88 143 PRO A C 1
ATOM 1134 O O . PRO A 1 143 ? 11.408 4.724 -9.917 1.00 93.88 143 PRO A O 1
ATOM 1137 N N . ASP A 1 144 ? 13.159 4.869 -8.500 1.00 95.81 144 ASP A N 1
ATOM 1138 C CA . ASP A 1 144 ? 12.419 4.427 -7.327 1.00 95.81 144 ASP A CA 1
ATOM 1139 C C . ASP A 1 144 ? 11.383 5.479 -6.912 1.00 95.81 144 ASP A C 1
ATOM 1141 O O . ASP A 1 144 ? 11.617 6.690 -6.975 1.00 95.81 144 ASP A O 1
ATOM 1145 N N . PHE A 1 145 ? 10.246 5.002 -6.420 1.00 94.94 145 PHE A N 1
ATOM 1146 C CA . PHE A 1 145 ? 9.180 5.817 -5.863 1.00 94.94 145 PHE A CA 1
ATOM 1147 C C . PHE A 1 145 ? 8.743 5.298 -4.492 1.00 94.94 145 PHE A C 1
ATOM 1149 O O . PHE A 1 145 ? 8.945 4.134 -4.132 1.00 94.94 145 PHE A O 1
ATOM 1156 N N . GLU A 1 146 ? 8.088 6.179 -3.740 1.00 96.56 146 GLU A N 1
ATOM 1157 C CA . GLU A 1 146 ? 7.464 5.866 -2.461 1.00 96.56 146 GLU A CA 1
ATOM 1158 C C . GLU A 1 146 ? 6.024 6.393 -2.452 1.00 96.56 146 GLU A C 1
ATOM 1160 O O . GLU A 1 146 ? 5.795 7.565 -2.752 1.00 96.56 146 GLU A O 1
ATOM 1165 N N . LEU A 1 147 ? 5.056 5.533 -2.124 1.00 96.31 147 LEU A N 1
ATOM 1166 C CA . LEU A 1 147 ? 3.632 5.874 -2.062 1.00 96.31 147 LEU A CA 1
ATOM 1167 C C . LEU A 1 147 ? 3.112 5.741 -0.626 1.00 96.31 147 LEU A C 1
ATOM 1169 O O . LEU A 1 147 ? 3.374 4.716 0.019 1.00 96.31 147 LEU A O 1
ATOM 1173 N N . PRO A 1 148 ? 2.353 6.729 -0.121 1.00 96.56 148 PRO A N 1
ATOM 1174 C CA . PRO A 1 148 ? 1.702 6.615 1.170 1.00 96.56 148 PRO A CA 1
ATOM 1175 C C . PRO A 1 148 ? 0.463 5.723 1.066 1.00 96.56 148 PRO A C 1
ATOM 1177 O O . PRO A 1 148 ? -0.270 5.739 0.074 1.00 96.56 148 PRO A O 1
ATOM 1180 N N . ALA A 1 149 ? 0.226 4.940 2.116 1.00 96.75 149 ALA A N 1
ATOM 1181 C CA . ALA A 1 149 ? -0.886 4.010 2.174 1.00 96.75 149 ALA A CA 1
ATOM 1182 C C . ALA A 1 149 ? -1.490 3.912 3.581 1.00 96.75 149 ALA A C 1
ATOM 1184 O O . ALA A 1 149 ? -0.836 4.159 4.598 1.00 96.75 149 ALA A O 1
ATOM 1185 N N . LEU A 1 150 ? -2.758 3.514 3.634 1.00 95.19 150 LEU A N 1
ATOM 1186 C CA . LEU A 1 150 ? -3.481 3.184 4.856 1.00 95.19 150 LEU A CA 1
ATOM 1187 C C . LEU A 1 150 ? -4.077 1.787 4.732 1.00 95.19 150 LEU A C 1
ATOM 1189 O O . LEU A 1 150 ? -4.804 1.498 3.783 1.00 95.19 150 LEU A O 1
ATOM 1193 N N . VAL A 1 151 ? -3.781 0.934 5.706 1.00 93.38 151 VAL A N 1
ATOM 1194 C CA . VAL A 1 151 ? -4.289 -0.436 5.778 1.00 93.38 151 VAL A CA 1
ATOM 1195 C C . VAL A 1 151 ? -5.403 -0.508 6.813 1.00 93.38 151 VAL A C 1
ATOM 1197 O O . VAL A 1 151 ? -5.260 0.012 7.920 1.00 93.38 151 VAL A O 1
ATOM 1200 N N . PHE A 1 152 ? -6.492 -1.185 6.461 1.00 89.19 152 PHE A N 1
ATOM 1201 C CA . PHE A 1 152 ? -7.559 -1.578 7.375 1.00 89.19 152 PHE A CA 1
ATOM 1202 C C . PHE A 1 152 ? -7.999 -3.003 7.045 1.00 89.19 152 PHE A C 1
ATOM 1204 O O . PHE A 1 152 ? -8.589 -3.238 5.992 1.00 89.19 152 PHE A O 1
ATOM 1211 N N . TYR A 1 153 ? -7.721 -3.944 7.950 1.00 85.81 153 TYR A N 1
ATOM 1212 C CA . TYR A 1 153 ? -8.012 -5.365 7.765 1.00 85.81 153 TYR A CA 1
ATOM 1213 C C . TYR A 1 153 ? -7.388 -5.920 6.467 1.00 85.81 153 TYR A C 1
ATOM 1215 O O . TYR A 1 153 ? -6.168 -5.954 6.320 1.00 85.81 153 TYR A O 1
ATOM 1223 N N . ASP A 1 154 ? -8.214 -6.339 5.517 1.00 88.31 154 ASP A N 1
ATOM 1224 C CA . ASP A 1 154 ? -7.858 -6.839 4.190 1.00 88.31 154 ASP A CA 1
ATOM 1225 C C . ASP A 1 154 ? -7.947 -5.757 3.097 1.00 88.31 154 ASP A C 1
ATOM 1227 O O . ASP A 1 154 ? -7.922 -6.086 1.914 1.00 88.31 154 ASP A O 1
ATOM 1231 N N . GLN A 1 155 ? -8.052 -4.480 3.476 1.00 92.62 155 GLN A N 1
ATOM 1232 C CA . GLN A 1 155 ? -8.027 -3.332 2.569 1.00 92.62 155 GLN A CA 1
ATOM 1233 C C . GLN A 1 155 ? -6.723 -2.552 2.697 1.00 92.62 155 GLN A C 1
ATOM 1235 O O . GLN A 1 155 ? -6.233 -2.308 3.802 1.00 92.62 155 GLN A O 1
ATOM 1240 N N . ILE A 1 156 ? -6.226 -2.061 1.567 1.00 95.88 156 ILE A N 1
ATOM 1241 C CA . ILE A 1 156 ? -5.170 -1.053 1.503 1.00 95.88 156 ILE A CA 1
ATOM 1242 C C . ILE A 1 156 ? -5.629 0.082 0.594 1.00 95.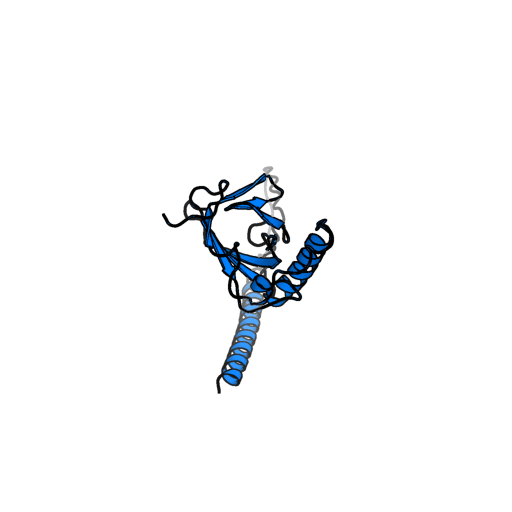88 156 ILE A C 1
ATOM 1244 O O . ILE A 1 156 ? -6.032 -0.156 -0.537 1.00 95.88 156 ILE A O 1
ATOM 1248 N N . THR A 1 157 ? -5.592 1.320 1.077 1.00 97.12 157 THR A N 1
ATOM 1249 C CA . THR A 1 157 ? -5.849 2.516 0.262 1.00 97.12 157 THR A CA 1
ATOM 1250 C C . THR A 1 157 ? -4.535 3.238 0.033 1.00 97.12 157 THR A C 1
ATOM 1252 O O . THR A 1 157 ? -3.841 3.553 0.999 1.00 97.12 157 THR A O 1
ATOM 1255 N N . VAL A 1 158 ? -4.192 3.475 -1.230 1.00 97.38 158 VAL A N 1
ATOM 1256 C CA . VAL A 1 158 ? -2.895 4.010 -1.653 1.00 97.38 158 VAL A CA 1
ATOM 1257 C C . VAL A 1 158 ? -3.095 5.284 -2.460 1.00 97.38 158 VAL A C 1
ATOM 1259 O O . VAL A 1 158 ? -3.983 5.360 -3.312 1.00 97.38 158 VAL A O 1
ATOM 1262 N N . ASP A 1 159 ? -2.229 6.259 -2.216 1.00 96.56 159 ASP A N 1
ATOM 1263 C CA . ASP A 1 159 ? -2.112 7.453 -3.042 1.00 96.56 159 ASP A CA 1
ATOM 1264 C C . ASP A 1 159 ? -1.096 7.223 -4.170 1.00 96.56 159 ASP A C 1
ATOM 1266 O O . ASP A 1 159 ? 0.112 7.173 -3.937 1.00 96.56 159 ASP A O 1
ATOM 1270 N N . PHE A 1 160 ? -1.586 7.089 -5.406 1.00 94.94 160 PHE A N 1
ATOM 1271 C CA . PHE A 1 160 ? -0.757 6.953 -6.607 1.00 94.94 160 PHE A CA 1
ATOM 1272 C C . PHE A 1 160 ? -0.475 8.292 -7.308 1.00 94.94 160 PHE A C 1
ATOM 1274 O O . PHE A 1 160 ? 0.097 8.293 -8.400 1.00 94.94 160 PHE A O 1
ATOM 1281 N N . SER A 1 161 ? -0.836 9.437 -6.717 1.00 92.62 161 SER A N 1
ATOM 1282 C CA . SER A 1 161 ? -0.701 10.758 -7.355 1.00 92.62 161 SER A CA 1
ATOM 1283 C C . SER A 1 161 ? 0.741 11.104 -7.728 1.00 92.62 161 SER A C 1
ATOM 1285 O O . SER A 1 161 ? 0.974 11.701 -8.778 1.00 92.62 161 SER A O 1
ATOM 1287 N N . ALA A 1 162 ? 1.727 10.635 -6.954 1.00 89.44 162 ALA A N 1
ATOM 1288 C CA . ALA A 1 162 ? 3.152 10.782 -7.267 1.00 89.44 162 ALA A CA 1
ATOM 1289 C C . ALA A 1 162 ? 3.560 10.122 -8.601 1.00 89.44 162 ALA A C 1
ATOM 1291 O O . ALA A 1 162 ? 4.596 10.461 -9.169 1.00 89.44 162 ALA A O 1
ATOM 1292 N N . LYS A 1 163 ? 2.734 9.202 -9.111 1.00 89.81 163 LYS A N 1
ATOM 1293 C CA . LYS A 1 163 ? 2.890 8.521 -10.402 1.00 89.81 163 LYS A CA 1
ATOM 1294 C C . LYS A 1 163 ? 1.863 8.966 -11.449 1.00 89.81 163 LYS A C 1
ATOM 1296 O O . LYS A 1 163 ? 1.731 8.323 -12.484 1.00 89.81 163 LYS A O 1
ATOM 1301 N N . GLY A 1 164 ? 1.105 10.029 -11.171 1.00 89.81 164 GLY A N 1
ATOM 1302 C CA . GLY A 1 164 ? -0.003 10.488 -12.014 1.00 89.81 164 GLY A CA 1
ATOM 1303 C C . GLY A 1 164 ? -1.279 9.647 -11.901 1.00 89.81 164 GLY A C 1
ATOM 1304 O O . GLY A 1 164 ? -2.201 9.838 -12.688 1.00 89.81 164 GLY A O 1
ATOM 1305 N N . GLY A 1 165 ? -1.342 8.717 -10.943 1.00 90.75 165 GLY A N 1
ATOM 1306 C CA . GLY A 1 165 ? -2.517 7.890 -10.679 1.00 90.75 165 GLY A CA 1
ATOM 1307 C C . GLY A 1 165 ? -3.508 8.523 -9.690 1.00 90.75 165 GLY A C 1
ATOM 1308 O O . GLY A 1 165 ? -3.297 9.636 -9.204 1.00 90.75 165 GLY A O 1
ATOM 1309 N N . PRO A 1 166 ? -4.601 7.813 -9.363 1.00 93.81 166 PRO A N 1
ATOM 1310 C CA . PRO A 1 166 ? -5.599 8.290 -8.409 1.00 93.81 166 PRO A CA 1
ATOM 1311 C C . PRO A 1 166 ? -5.041 8.358 -6.973 1.00 93.81 166 PRO A C 1
ATOM 1313 O O . PRO A 1 166 ? -4.278 7.479 -6.565 1.00 93.81 166 PRO A O 1
ATOM 1316 N N . PRO A 1 167 ? -5.460 9.344 -6.159 1.00 93.12 167 PRO A N 1
ATOM 1317 C CA . PRO A 1 167 ? -4.922 9.550 -4.813 1.00 93.12 167 PRO A CA 1
ATOM 1318 C C . PRO A 1 167 ? -5.480 8.593 -3.746 1.00 93.12 167 PRO A C 1
ATOM 1320 O O . PRO A 1 167 ? -5.188 8.735 -2.561 1.00 93.12 167 PRO A O 1
ATOM 1323 N N . ASN A 1 168 ? -6.331 7.646 -4.136 1.00 93.56 168 ASN A N 1
ATOM 1324 C CA . ASN A 1 168 ? -7.129 6.847 -3.209 1.00 93.56 168 ASN A CA 1
ATOM 1325 C C . ASN A 1 168 ? -7.539 5.489 -3.779 1.00 93.56 168 ASN A C 1
ATOM 1327 O O . ASN A 1 168 ? -8.674 5.048 -3.587 1.00 93.56 168 ASN A O 1
ATOM 1331 N N . LEU A 1 169 ? -6.647 4.829 -4.512 1.00 96.00 169 LEU A N 1
ATOM 1332 C CA . LEU A 1 169 ? -6.970 3.510 -5.037 1.00 96.00 169 LEU A CA 1
ATOM 1333 C C . LEU A 1 169 ? -7.007 2.505 -3.884 1.00 96.00 169 LEU A C 1
ATOM 1335 O O . LEU A 1 169 ? -6.006 2.308 -3.193 1.00 96.00 169 LEU A O 1
ATOM 1339 N N . THR A 1 170 ? -8.162 1.880 -3.670 1.00 96.62 170 THR A N 1
ATOM 1340 C CA . THR A 1 170 ? -8.336 0.855 -2.638 1.00 96.62 170 THR A CA 1
ATOM 1341 C C . THR A 1 170 ? -8.219 -0.535 -3.250 1.00 96.62 170 THR A C 1
ATOM 1343 O O . THR A 1 170 ? -9.012 -0.904 -4.115 1.00 96.62 170 THR A O 1
ATOM 1346 N N . GLY A 1 171 ? -7.229 -1.300 -2.793 1.00 96.25 171 GLY A N 1
ATOM 1347 C CA . GLY A 1 171 ? -7.022 -2.704 -3.128 1.00 96.25 171 GLY A CA 1
ATOM 1348 C C . GLY A 1 171 ? -7.423 -3.636 -1.984 1.00 96.25 171 GLY A C 1
ATOM 1349 O O . GLY A 1 171 ? -7.464 -3.235 -0.818 1.00 96.25 171 GLY A O 1
ATOM 1350 N N . PHE A 1 172 ? -7.686 -4.897 -2.326 1.00 93.94 172 PHE A N 1
ATOM 1351 C CA . PHE A 1 172 ? -8.124 -5.929 -1.384 1.00 93.94 172 PHE A CA 1
ATOM 1352 C C . PHE A 1 172 ? -7.186 -7.126 -1.399 1.00 93.94 172 PHE A C 1
ATOM 1354 O O . PHE A 1 172 ? -6.855 -7.647 -2.466 1.00 93.94 172 PHE A O 1
ATOM 1361 N N . PHE A 1 173 ? -6.790 -7.596 -0.221 1.00 92.75 173 PHE A N 1
ATOM 1362 C CA . PHE A 1 173 ? -5.988 -8.804 -0.114 1.00 92.75 173 PHE A CA 1
ATOM 1363 C C . PHE A 1 173 ? -6.858 -10.046 -0.331 1.00 92.75 173 PHE A C 1
ATOM 1365 O O . PHE A 1 173 ? -7.874 -10.236 0.335 1.00 92.75 173 PHE A O 1
ATOM 1372 N N . SER A 1 174 ? -6.451 -10.916 -1.250 1.00 88.25 174 SER A N 1
ATOM 1373 C CA . SER A 1 174 ? -7.178 -12.129 -1.619 1.00 88.25 174 SER A CA 1
ATOM 1374 C C . SER A 1 174 ? -6.193 -13.251 -1.943 1.00 88.25 174 SER A C 1
ATOM 1376 O O . SER A 1 174 ? -5.436 -13.159 -2.911 1.00 88.25 174 SER A O 1
ATOM 1378 N N . GLY A 1 175 ? -6.209 -14.318 -1.139 1.00 88.50 175 GLY A N 1
ATOM 1379 C CA . GLY A 1 175 ? -5.260 -15.427 -1.262 1.00 88.50 175 GLY A CA 1
ATOM 1380 C C . GLY A 1 175 ? -3.845 -14.981 -0.903 1.00 88.50 175 GLY A C 1
ATOM 1381 O O . GLY A 1 175 ? -3.537 -14.829 0.271 1.00 88.50 175 GLY A O 1
ATOM 1382 N N . ASN A 1 176 ? -3.014 -14.749 -1.918 1.00 91.56 176 ASN A N 1
ATOM 1383 C CA . ASN A 1 176 ? -1.629 -14.279 -1.813 1.00 91.56 176 ASN A CA 1
ATOM 1384 C C . ASN A 1 176 ? -1.376 -13.007 -2.645 1.00 91.56 176 ASN A C 1
ATOM 1386 O O . ASN A 1 176 ? -0.247 -12.745 -3.055 1.00 91.56 176 ASN A O 1
ATOM 1390 N N . ALA A 1 177 ? -2.425 -12.256 -2.985 1.00 95.50 177 ALA A N 1
ATOM 1391 C CA . ALA A 1 177 ? -2.327 -11.121 -3.892 1.00 95.50 177 ALA A CA 1
ATOM 1392 C C . ALA A 1 177 ? -3.193 -9.944 -3.445 1.00 95.50 177 ALA A C 1
ATOM 1394 O O . ALA A 1 177 ? -4.223 -10.118 -2.793 1.00 95.50 177 ALA A O 1
ATOM 1395 N N . ILE A 1 178 ? -2.815 -8.746 -3.882 1.00 97.81 178 ILE A N 1
ATOM 1396 C CA . ILE A 1 178 ? -3.652 -7.550 -3.796 1.00 97.81 178 ILE A CA 1
ATOM 1397 C C . ILE A 1 178 ? -4.407 -7.417 -5.110 1.00 97.81 178 ILE A C 1
ATOM 1399 O O . ILE A 1 178 ? -3.799 -7.379 -6.178 1.00 97.81 178 ILE A O 1
ATOM 1403 N N . ARG A 1 179 ? -5.733 -7.358 -5.041 1.00 97.44 179 ARG A N 1
ATOM 1404 C CA . ARG A 1 179 ? -6.598 -7.118 -6.196 1.00 97.44 179 ARG A CA 1
ATOM 1405 C C . ARG A 1 179 ? -7.005 -5.659 -6.238 1.00 97.44 179 ARG A C 1
ATOM 1407 O O . ARG A 1 179 ? -7.471 -5.125 -5.231 1.00 97.44 179 ARG A O 1
ATOM 1414 N N . TRP A 1 180 ? -6.866 -5.059 -7.408 1.00 97.12 180 TRP A N 1
ATOM 1415 C CA . TRP A 1 180 ? -7.195 -3.665 -7.653 1.00 97.12 180 TRP A CA 1
ATOM 1416 C C . TRP A 1 180 ? -8.498 -3.533 -8.459 1.00 97.12 180 TRP A C 1
ATOM 1418 O O . TRP A 1 180 ? -8.869 -4.463 -9.183 1.00 97.12 180 TRP A O 1
ATOM 1428 N N . PRO A 1 181 ? -9.217 -2.399 -8.346 1.00 94.44 181 PRO A N 1
ATOM 1429 C CA . PRO A 1 181 ? -10.482 -2.183 -9.056 1.00 94.44 181 PRO A CA 1
ATOM 1430 C C . PRO A 1 181 ? -10.357 -2.154 -10.586 1.00 94.44 181 PRO A C 1
ATOM 1432 O O . PRO A 1 181 ? -11.335 -2.404 -11.281 1.00 94.44 181 PRO A O 1
ATOM 1435 N N . ASP A 1 182 ? -9.164 -1.863 -11.105 1.00 92.88 182 ASP A N 1
ATOM 1436 C CA . ASP A 1 182 ? -8.834 -1.846 -12.537 1.00 92.88 182 ASP A CA 1
ATOM 1437 C C . ASP A 1 182 ? -8.583 -3.251 -13.120 1.00 92.88 182 ASP A C 1
ATOM 1439 O O . ASP A 1 182 ? -8.275 -3.396 -14.300 1.00 92.88 182 ASP A O 1
ATOM 1443 N N . GLY A 1 183 ? -8.714 -4.298 -12.301 1.00 95.69 183 GLY A N 1
ATOM 1444 C CA . GLY A 1 183 ? -8.441 -5.678 -12.687 1.00 95.69 183 GLY A CA 1
ATOM 1445 C C . GLY A 1 183 ? -6.976 -6.089 -12.532 1.00 95.69 183 GLY A C 1
ATOM 1446 O O . GLY A 1 183 ? -6.685 -7.284 -12.659 1.00 95.69 183 GLY A O 1
ATOM 1447 N N . ASN A 1 184 ? -6.071 -5.161 -12.194 1.00 96.88 184 ASN A N 1
ATOM 1448 C CA . ASN A 1 184 ? -4.686 -5.490 -11.889 1.00 96.88 184 ASN A CA 1
ATOM 1449 C C . ASN A 1 184 ? -4.609 -6.329 -10.602 1.00 96.88 184 ASN A C 1
ATOM 1451 O O . ASN A 1 184 ? -5.435 -6.228 -9.686 1.00 96.88 184 ASN A O 1
ATOM 1455 N N . LYS A 1 185 ? -3.603 -7.197 -10.530 1.00 97.19 185 LYS A N 1
ATOM 1456 C CA . LYS A 1 185 ? -3.368 -8.078 -9.388 1.00 97.19 185 LYS A CA 1
ATOM 1457 C C . LYS A 1 185 ? -1.894 -8.087 -9.078 1.00 97.19 185 LYS A C 1
ATOM 1459 O O . LYS A 1 185 ? -1.100 -8.440 -9.937 1.00 97.19 185 LYS A O 1
ATOM 1464 N N . TRP A 1 186 ? -1.543 -7.748 -7.849 1.00 97.75 186 TRP A N 1
ATOM 1465 C CA . TRP A 1 186 ? -0.167 -7.799 -7.386 1.00 97.75 186 TRP A CA 1
ATOM 1466 C C . TRP A 1 186 ? 0.028 -9.066 -6.562 1.00 97.75 186 TRP A C 1
ATOM 1468 O O . TRP A 1 186 ? -0.395 -9.079 -5.402 1.00 97.75 186 TRP A O 1
ATOM 1478 N N . PRO A 1 187 ? 0.583 -10.154 -7.123 1.00 97.06 187 PRO A N 1
ATOM 1479 C CA . PRO A 1 187 ? 0.883 -11.340 -6.344 1.00 97.06 187 PRO A CA 1
ATOM 1480 C C . PRO A 1 187 ? 2.121 -11.105 -5.481 1.00 97.06 187 PRO A C 1
ATOM 1482 O O . PRO A 1 187 ? 3.115 -10.511 -5.916 1.00 97.06 187 PRO A O 1
ATOM 1485 N N . GLN A 1 188 ? 2.037 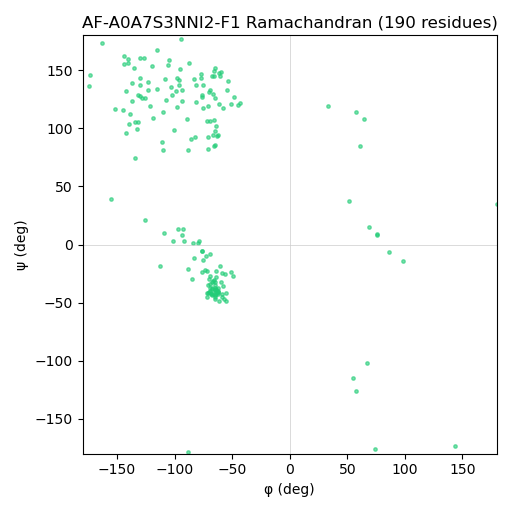-11.569 -4.240 1.00 96.38 188 GLN A N 1
ATOM 1486 C CA . GLN A 1 188 ? 3.132 -11.521 -3.290 1.00 96.38 188 GLN A CA 1
ATOM 1487 C C . GLN A 1 188 ? 4.229 -12.484 -3.741 1.00 96.38 188 GLN A C 1
ATOM 1489 O O . GLN A 1 188 ? 3.971 -13.640 -4.082 1.00 96.38 188 GLN A O 1
ATOM 1494 N N . VAL A 1 189 ? 5.467 -12.004 -3.729 1.00 94.31 189 VAL A N 1
ATOM 1495 C CA . VAL A 1 189 ? 6.649 -12.828 -3.953 1.00 94.31 189 VAL A CA 1
ATOM 1496 C C . VAL A 1 189 ? 6.816 -13.696 -2.715 1.00 94.31 189 VAL A C 1
ATOM 1498 O O . VAL A 1 189 ? 7.177 -13.205 -1.647 1.00 94.31 189 VAL A O 1
ATOM 1501 N N . THR A 1 190 ? 6.495 -14.979 -2.843 1.00 81.69 190 THR A N 1
ATOM 1502 C CA . THR A 1 190 ? 6.742 -15.957 -1.785 1.00 81.69 190 THR A CA 1
ATOM 1503 C C . THR A 1 190 ? 8.206 -16.369 -1.879 1.00 81.69 190 THR A C 1
ATOM 1505 O O . THR A 1 190 ? 8.646 -16.799 -2.943 1.00 81.69 190 THR A O 1
ATOM 1508 N N . SER A 1 191 ? 8.976 -16.201 -0.805 1.00 56.66 191 SER A N 1
ATOM 1509 C CA . SER A 1 1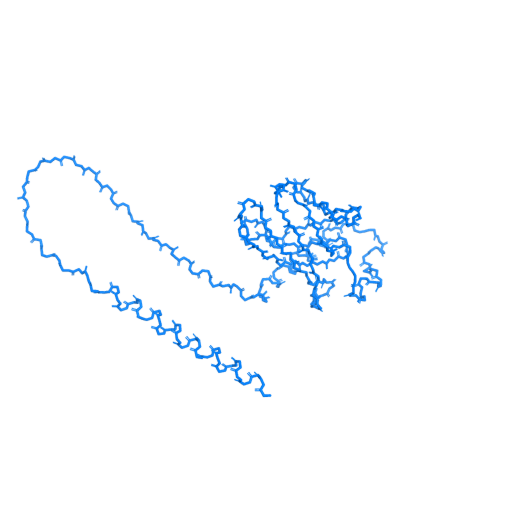91 ? 10.313 -16.790 -0.722 1.00 56.66 191 SER A CA 1
ATOM 1510 C C . SER A 1 191 ? 10.144 -18.309 -0.690 1.00 56.66 191 SER A C 1
ATOM 1512 O O . SER A 1 191 ? 9.635 -18.837 0.297 1.00 56.66 191 SER A O 1
ATOM 1514 N N . SER A 1 192 ? 10.474 -18.982 -1.790 1.00 43.97 192 SER A N 1
ATOM 1515 C CA . SER A 1 192 ? 10.600 -20.443 -1.870 1.00 43.97 192 SER A CA 1
ATOM 1516 C C . SER A 1 192 ? 11.857 -20.930 -1.167 1.00 43.97 192 SER A C 1
ATOM 1518 O O . SER A 1 192 ? 12.890 -20.239 -1.334 1.00 43.97 192 SER A O 1
#

Solvent-accessible surface area (backbone atoms only — not comparable to full-atom values): 11761 Å² total; per-residue (Å²): 130,65,69,67,56,55,56,51,53,54,51,51,54,52,53,54,48,56,53,52,56,52,49,56,64,62,66,72,71,78,82,86,88,78,89,86,82,83,90,86,83,92,77,95,72,94,73,86,80,74,85,79,79,77,80,78,75,78,76,68,76,72,56,71,70,62,54,51,55,53,42,48,55,49,43,52,49,55,58,69,72,51,88,65,59,95,82,62,79,58,70,54,72,62,57,73,65,69,79,65,55,94,73,53,44,42,26,41,37,76,94,24,79,72,22,41,38,34,32,43,75,54,96,52,66,58,88,86,28,37,33,29,39,36,40,31,32,61,19,94,85,48,69,76,47,78,30,57,30,39,35,45,90,56,34,39,28,30,33,35,47,93,77,76,45,60,58,61,49,59,28,36,62,55,98,63,24,38,41,38,90,87,72,51,53,30,42,49,63,71,89,125

Foldseek 3Di:
DPPVVVVVVVVVVVVVVVVVVVVVVVVVPPDDDDDDDDDDDDDDDPDPPDDPPPPPPPPDPPPVVVLVVVLLVLVVVVLVVDDDPVPRQDQPVVLVVPDDDLQAAKWAWPQQRQKIWGKDWDPDDDVQWTKIKIWMASHPPGDIDIWIWTDHHQKIFIQCVVVVDHGTWIWGDDDQWTATPVRIIIGGDDDD

Mean predicted aligned error: 15.78 Å

Secondary structure (DSSP, 8-state):
-HHHHHHHHHHHHHHHHHHHHHHHHHHTTS---------------------------------HHHHHHHHHHHHHHHHHHS-PPTTTTSPPHHHHTTS--TT-EEEEETTEEEEEEEEEEEEEEETTEEEEEEEEE-STTPPPEEEEEEEETTEEEE--GGGTS-TTEEEEEETTEEE-TTS-EEEB----

Radius of gyration: 25.54 Å; Cα contacts (8 Å, |Δi|>4): 239; chains: 1; bounding box: 43×72×72 Å

Nearest PDB structures (foldseek):
  5hcd-assembly1_C  TM=5.420E-01  e=1.055E-01  Ornithodoros moubata
  2i1y-assembly1_A  TM=5.898E-01  e=1.675E+00  Homo sapiens
  8t1m-assembly2_B  TM=4.667E-01  e=5.063E+00  Burkholderia pseudomallei
  7p2q-assembly1_C  TM=3.353E-01  e=5.350E+00  Homo sapiens

pLDDT: mean 73.25, std 22.76, range [34.03, 98.06]